Protein AF-A0A1F3Y5C5-F1 (afdb_monomer_lite)

Sequence (239 aa):
MLKALRSSISPLRNFDCRVVRRIVFTLPVMEIYMKIVALISGVFVISLSAFASVVNARNLTELKKCYYDLPGDGTACAGVKSAADIAAVKKCYYDLPGNGAACAGVKSAADIAAVKKCYYDLPGNGAACAGVKSDADIAAVKECYYDLPGNGAACAGVKSNADIAAVKKCYYDLPGDGAACAGVKSDADIAAVKKCYYDLPGNGAACAGVKSDADIAAAKECYYEFPGNTAACAGVNSD

Foldseek 3Di:
DDDDDPPDDDDDPDPPDDDDDDDDDDDPVVVVVVVVVCVVVVVVVPDPPPVVVVCPDWFEDEDQEEEEAAEEEEEEEDEDEDATQYGEYAYYEYAYEYEYEYEYEYEYAHLYGEYAEYEYHYEYAYEYEYEYEYQHLYGEYAEYEEAYAYEYEYEYEYEYQHLEGEYHEYEEHYAEEYEYEYEYEYQHLEGEYHAYEYAYQYEYEYEYEYEYLHVYTDYYHYHYHYVYNYYYYYYYHHD

Radius of gyration: 18.79 Å; chains: 1; bounding box: 49×65×40 Å

pLDDT: mean 70.53, std 21.39, range [26.39, 96.38]

Structure (mmCIF, N/CA/C/O backbone):
data_AF-A0A1F3Y5C5-F1
#
_entry.id   AF-A0A1F3Y5C5-F1
#
loop_
_atom_site.group_PDB
_atom_site.id
_atom_site.type_symbol
_atom_site.label_atom_id
_atom_site.label_alt_id
_atom_site.label_comp_id
_atom_site.label_asym_id
_atom_site.label_entity_id
_atom_site.label_seq_id
_atom_site.pdbx_PDB_ins_code
_atom_site.Cartn_x
_atom_site.Cartn_y
_atom_site.Cartn_z
_atom_site.occupancy
_atom_site.B_iso_or_equiv
_atom_site.auth_seq_id
_atom_site.auth_comp_id
_atom_site.auth_asym_id
_atom_site.auth_atom_id
_atom_site.pdbx_PDB_model_num
ATOM 1 N N . MET A 1 1 ? 15.560 40.576 -1.292 1.00 32.81 1 MET A N 1
ATOM 2 C CA . MET A 1 1 ? 15.195 39.970 -2.594 1.00 32.81 1 MET A CA 1
ATOM 3 C C . MET A 1 1 ? 16.275 38.935 -2.891 1.00 32.81 1 MET A C 1
ATOM 5 O O . MET A 1 1 ? 17.412 39.351 -2.963 1.00 32.81 1 MET A O 1
ATOM 9 N N . LEU A 1 2 ? 16.109 37.613 -2.922 1.00 33.22 2 LEU A N 1
ATOM 10 C CA . LEU A 1 2 ? 14.971 36.713 -3.097 1.00 33.22 2 LEU A CA 1
ATOM 11 C C . LEU A 1 2 ? 14.864 35.705 -1.936 1.00 33.22 2 LEU A C 1
ATOM 13 O O . LEU A 1 2 ? 15.829 35.399 -1.244 1.00 33.22 2 LEU A O 1
ATOM 17 N N . LYS A 1 3 ? 13.646 35.197 -1.771 1.00 27.33 3 LYS A N 1
ATOM 18 C CA . LYS A 1 3 ? 13.134 34.315 -0.725 1.00 27.33 3 LYS A CA 1
ATOM 19 C C . LYS A 1 3 ? 12.725 32.993 -1.393 1.00 27.33 3 LYS A C 1
ATOM 21 O O . LYS A 1 3 ? 12.178 33.040 -2.486 1.00 27.33 3 LYS A O 1
ATOM 26 N N . ALA A 1 4 ? 12.910 31.888 -0.669 1.00 30.95 4 ALA A N 1
ATOM 27 C CA . ALA A 1 4 ? 12.216 30.600 -0.798 1.00 30.95 4 ALA A CA 1
ATOM 28 C C . ALA A 1 4 ? 12.442 29.748 -2.067 1.00 30.95 4 ALA A C 1
ATOM 30 O O . ALA A 1 4 ? 11.986 30.094 -3.145 1.00 30.95 4 ALA A O 1
ATOM 31 N N . LEU A 1 5 ? 13.062 28.572 -1.874 1.00 30.31 5 LEU A N 1
ATOM 32 C CA . LEU A 1 5 ? 12.561 27.237 -2.269 1.00 30.31 5 LEU A CA 1
ATOM 33 C C . LEU A 1 5 ? 13.663 26.181 -2.035 1.00 30.31 5 LEU A C 1
ATOM 35 O O . LEU A 1 5 ? 14.345 25.728 -2.945 1.00 30.31 5 LEU A O 1
ATOM 39 N N . ARG A 1 6 ? 13.838 25.763 -0.778 1.00 27.17 6 ARG A N 1
ATOM 40 C CA . ARG A 1 6 ? 14.357 24.424 -0.447 1.00 27.17 6 ARG A CA 1
ATOM 41 C C . ARG A 1 6 ? 13.425 23.829 0.599 1.00 27.17 6 ARG A C 1
ATOM 43 O O . ARG A 1 6 ? 13.704 23.827 1.792 1.00 27.17 6 ARG A O 1
ATOM 50 N N . SER A 1 7 ? 12.246 23.435 0.124 1.00 28.45 7 SER A N 1
ATOM 51 C CA . SER A 1 7 ? 11.259 22.704 0.910 1.00 28.45 7 SER A CA 1
ATOM 52 C C . SER A 1 7 ? 11.758 21.276 1.099 1.00 28.45 7 SER A C 1
ATOM 54 O O . SER A 1 7 ? 11.756 20.479 0.169 1.00 28.45 7 SER A O 1
ATOM 56 N N . SER A 1 8 ? 12.270 21.019 2.301 1.00 30.81 8 SER A N 1
ATOM 57 C CA . SER A 1 8 ? 12.093 19.797 3.087 1.00 30.81 8 SER A CA 1
ATOM 58 C C . SER A 1 8 ? 11.647 18.540 2.316 1.00 30.81 8 SER A C 1
ATOM 60 O O . SER A 1 8 ? 10.477 18.168 2.326 1.00 30.81 8 SER A O 1
ATO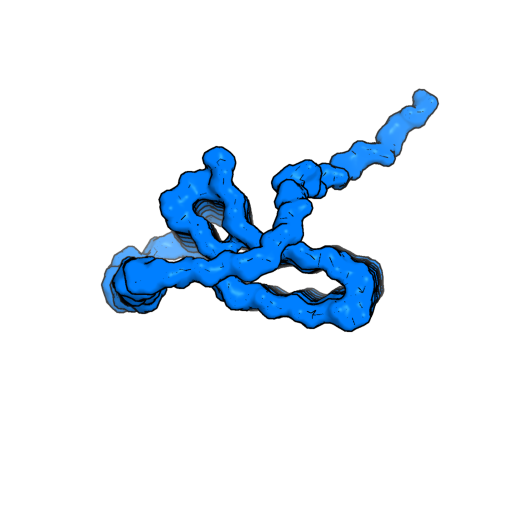M 62 N N . ILE A 1 9 ? 12.606 17.841 1.710 1.00 30.05 9 ILE A N 1
ATOM 63 C CA . ILE A 1 9 ? 12.496 16.409 1.414 1.00 30.05 9 ILE A CA 1
ATOM 64 C C . ILE A 1 9 ? 13.635 15.749 2.182 1.00 30.05 9 ILE A C 1
ATOM 66 O O . ILE A 1 9 ? 14.747 15.589 1.692 1.00 30.05 9 ILE A O 1
ATOM 70 N N . SER A 1 10 ? 13.357 15.437 3.444 1.00 30.09 10 SER A N 1
ATOM 71 C CA . SER A 1 10 ? 14.178 14.526 4.233 1.00 30.09 10 SER A CA 1
ATOM 72 C C . SER A 1 10 ? 13.343 13.290 4.535 1.00 30.09 10 SER A C 1
ATOM 74 O O . SER A 1 10 ? 12.533 13.324 5.463 1.00 30.09 10 SER A O 1
ATOM 76 N N . PRO A 1 11 ? 13.547 12.184 3.811 1.00 34.31 11 PRO A N 1
ATOM 77 C CA . PRO A 1 11 ? 13.264 10.879 4.363 1.00 34.31 11 PRO A CA 1
ATOM 78 C C . PRO A 1 11 ? 14.555 10.051 4.424 1.00 34.31 11 PRO A C 1
ATOM 80 O O . PRO A 1 11 ? 15.318 9.977 3.470 1.00 34.31 11 PRO A O 1
ATOM 83 N N . LEU A 1 12 ? 14.766 9.401 5.571 1.00 34.75 12 LEU A N 1
ATOM 84 C CA . LEU A 1 12 ? 15.540 8.157 5.687 1.00 34.75 12 LEU A CA 1
ATOM 85 C C . LEU A 1 12 ? 17.066 8.244 5.509 1.00 34.75 12 LEU A C 1
ATOM 87 O O . LEU A 1 12 ? 17.658 7.477 4.760 1.00 34.75 12 LEU A O 1
ATOM 91 N N . ARG A 1 13 ? 17.738 9.088 6.301 1.00 28.00 13 ARG A N 1
ATOM 92 C CA . ARG A 1 13 ? 19.209 9.048 6.424 1.00 28.00 13 ARG A CA 1
ATOM 93 C C . ARG A 1 13 ? 19.761 7.933 7.342 1.00 28.00 13 ARG A C 1
ATOM 95 O O . ARG A 1 13 ? 20.968 7.865 7.497 1.00 28.00 13 ARG A O 1
ATOM 102 N N . ASN A 1 14 ? 18.915 7.064 7.912 1.00 30.09 14 ASN A N 1
ATOM 103 C CA . ASN A 1 14 ? 19.304 6.039 8.902 1.00 30.09 14 ASN A CA 1
ATOM 104 C C . ASN A 1 14 ? 18.736 4.635 8.586 1.00 30.09 14 ASN A C 1
ATOM 106 O O . ASN A 1 14 ? 18.159 3.991 9.459 1.00 30.09 14 ASN A O 1
ATOM 110 N N . PHE A 1 15 ? 18.850 4.158 7.346 1.00 32.19 15 PHE A N 1
ATOM 111 C CA . PHE A 1 15 ? 18.865 2.710 7.101 1.00 32.19 15 PHE A CA 1
ATOM 112 C C . PHE A 1 15 ? 20.333 2.314 6.955 1.00 32.19 15 PHE A C 1
ATOM 114 O O . PHE A 1 15 ? 20.957 2.626 5.944 1.00 32.19 15 PHE A O 1
ATOM 121 N N . ASP A 1 16 ? 20.906 1.713 7.999 1.00 28.06 16 ASP A N 1
ATOM 122 C CA . ASP A 1 16 ? 22.274 1.199 7.953 1.00 28.06 16 ASP A CA 1
ATOM 123 C C . ASP A 1 16 ? 22.291 -0.014 7.005 1.00 28.06 16 ASP A C 1
ATOM 125 O O . ASP A 1 16 ? 21.779 -1.094 7.311 1.00 28.06 16 ASP A O 1
ATOM 129 N N . CYS A 1 17 ? 22.777 0.213 5.785 1.00 26.39 17 CYS A N 1
ATOM 130 C CA . CYS A 1 17 ? 22.822 -0.764 4.705 1.00 26.39 17 CYS A CA 1
ATOM 131 C C . CYS A 1 17 ? 23.935 -1.782 4.991 1.00 26.39 17 CYS A C 1
ATOM 133 O O . CYS A 1 17 ? 25.059 -1.650 4.505 1.00 26.39 17 CYS A O 1
ATOM 135 N N . ARG A 1 18 ? 23.643 -2.821 5.781 1.00 28.59 18 ARG A N 1
ATOM 136 C CA . ARG A 1 18 ? 24.531 -3.985 5.901 1.00 28.59 18 ARG A CA 1
ATOM 137 C C . ARG A 1 18 ? 24.047 -5.120 5.007 1.00 28.59 18 ARG A C 1
ATOM 139 O O . ARG A 1 18 ? 22.951 -5.645 5.169 1.00 28.59 18 ARG A O 1
ATOM 146 N N . VAL A 1 19 ? 24.910 -5.519 4.074 1.00 29.16 19 VAL A N 1
ATOM 147 C CA . VAL A 1 19 ? 24.756 -6.712 3.233 1.00 29.16 19 VAL A CA 1
ATOM 148 C C . VAL A 1 19 ? 24.812 -7.947 4.134 1.00 29.16 19 VAL A C 1
ATOM 150 O O . VAL A 1 19 ? 25.892 -8.367 4.543 1.00 29.16 19 VAL A O 1
ATOM 153 N N . VAL A 1 20 ? 23.666 -8.544 4.463 1.00 31.89 20 VAL A N 1
ATOM 154 C CA . VAL A 1 20 ? 23.627 -9.774 5.266 1.00 31.89 20 VAL A CA 1
ATOM 155 C C . VAL A 1 20 ? 23.352 -10.973 4.361 1.00 31.89 20 VAL A C 1
ATOM 157 O O . VAL A 1 20 ? 22.227 -11.225 3.932 1.00 31.89 20 VAL A O 1
ATOM 160 N N . ARG A 1 21 ? 24.409 -11.745 4.078 1.00 30.39 21 ARG A N 1
ATOM 161 C CA . ARG A 1 21 ? 24.303 -13.093 3.507 1.00 30.39 21 ARG A CA 1
ATOM 162 C C . ARG A 1 21 ? 23.844 -14.060 4.600 1.00 30.39 21 ARG A C 1
ATOM 164 O O . ARG A 1 21 ? 24.566 -14.261 5.564 1.00 30.39 21 ARG A O 1
ATOM 171 N N . ARG A 1 22 ? 22.679 -14.679 4.373 1.00 29.30 22 ARG A N 1
ATOM 172 C CA . ARG A 1 22 ? 22.146 -15.896 5.020 1.00 29.30 22 ARG A CA 1
ATOM 173 C C . ARG A 1 22 ? 22.264 -15.939 6.550 1.00 29.30 22 ARG A C 1
ATOM 175 O O . ARG A 1 22 ? 23.280 -16.353 7.096 1.00 29.30 22 ARG A O 1
ATOM 182 N N . ILE A 1 23 ? 21.150 -15.676 7.227 1.00 31.95 23 ILE A N 1
ATOM 183 C CA . ILE A 1 23 ? 20.967 -16.093 8.618 1.00 31.95 23 ILE A CA 1
ATOM 184 C C . ILE A 1 23 ? 19.887 -17.174 8.646 1.00 31.95 23 ILE A C 1
ATOM 186 O O . ILE A 1 23 ? 18.720 -16.922 8.354 1.00 31.95 23 ILE A O 1
ATOM 190 N N . VAL A 1 24 ? 20.311 -18.402 8.943 1.00 34.19 24 VAL A N 1
ATOM 191 C CA . VAL A 1 24 ? 19.439 -19.545 9.232 1.00 34.19 24 VAL A CA 1
ATOM 192 C C . VAL A 1 24 ? 19.279 -19.593 10.747 1.00 34.19 24 VAL A C 1
ATOM 194 O O . VAL A 1 24 ? 20.266 -19.816 11.443 1.00 34.19 24 VAL A O 1
ATOM 197 N N . PHE A 1 25 ? 18.065 -19.389 11.262 1.00 31.86 25 PHE A N 1
ATOM 198 C CA . PHE A 1 25 ? 17.772 -19.616 12.680 1.00 31.86 25 PHE A CA 1
ATOM 199 C C . PHE A 1 25 ? 17.103 -20.979 12.887 1.00 31.86 25 PHE A C 1
ATOM 201 O O . PHE A 1 25 ? 16.046 -21.283 12.333 1.00 31.86 25 PHE A O 1
ATOM 208 N N . THR A 1 26 ? 17.773 -21.800 13.691 1.00 34.19 26 THR A N 1
ATOM 209 C CA . THR A 1 26 ? 17.417 -23.141 14.154 1.00 34.19 26 THR A CA 1
ATOM 210 C C . THR A 1 26 ? 16.342 -23.093 15.244 1.00 34.19 26 THR A C 1
ATOM 212 O O . THR A 1 26 ? 16.572 -22.508 16.285 1.00 34.19 26 THR A O 1
ATOM 215 N N . LEU A 1 27 ? 15.179 -23.698 14.965 1.00 37.09 27 LEU A N 1
ATOM 216 C CA . LEU A 1 27 ? 14.460 -24.797 15.655 1.00 37.09 27 LEU A CA 1
ATOM 217 C C . LEU A 1 27 ? 13.782 -24.770 17.065 1.00 37.09 27 LEU A C 1
ATOM 219 O O . LEU A 1 27 ? 13.013 -25.707 17.257 1.00 37.09 27 LEU A O 1
ATOM 223 N N . PRO A 1 28 ? 13.808 -23.766 17.977 1.00 34.91 28 PRO A N 1
ATOM 224 C CA . PRO A 1 28 ? 12.758 -23.661 19.011 1.00 34.91 28 PRO A CA 1
ATOM 225 C C . PRO A 1 28 ? 11.786 -22.492 18.765 1.00 34.91 28 PRO A C 1
ATOM 227 O O . PRO A 1 28 ? 10.722 -22.417 19.373 1.00 34.91 28 PRO A O 1
ATOM 230 N N . VAL A 1 29 ? 12.086 -21.611 17.801 1.00 41.84 29 VAL A N 1
ATOM 231 C CA . VAL A 1 29 ? 11.238 -20.461 17.428 1.00 41.84 29 VAL A CA 1
ATOM 232 C C . VAL A 1 29 ? 9.926 -20.905 16.768 1.00 41.84 29 VAL A C 1
ATOM 234 O O . VAL A 1 29 ? 8.922 -20.211 16.876 1.00 41.84 29 VAL A O 1
ATOM 237 N N . MET A 1 30 ? 9.890 -22.083 16.134 1.00 36.38 30 MET A N 1
ATOM 238 C CA . MET A 1 30 ? 8.710 -22.591 15.418 1.00 36.38 30 MET A CA 1
ATOM 239 C C . MET A 1 30 ? 7.529 -22.927 16.342 1.00 36.38 30 MET A C 1
ATOM 241 O O . MET A 1 30 ? 6.379 -22.782 15.937 1.00 36.38 30 MET A O 1
ATOM 245 N N . GLU A 1 31 ? 7.779 -23.330 17.589 1.00 34.19 31 GLU A N 1
ATOM 246 C CA . GLU A 1 31 ? 6.715 -23.709 18.530 1.00 34.19 31 GLU A CA 1
ATOM 247 C C . GLU A 1 31 ? 6.024 -22.475 19.139 1.00 34.19 31 GLU A C 1
ATOM 249 O O . GLU A 1 31 ? 4.799 -22.429 19.274 1.00 34.19 31 GLU A O 1
ATOM 254 N N . ILE A 1 32 ? 6.804 -21.418 19.392 1.00 46.41 32 ILE A N 1
ATOM 255 C CA . ILE A 1 32 ? 6.304 -20.080 19.739 1.00 46.41 32 ILE A CA 1
ATOM 256 C C . ILE A 1 32 ? 5.597 -19.460 18.523 1.00 46.41 32 ILE A C 1
ATOM 258 O O . ILE A 1 32 ? 4.505 -18.909 18.648 1.00 46.41 32 ILE A O 1
ATOM 262 N N . TYR A 1 33 ? 6.154 -19.630 17.321 1.00 40.53 33 TYR A N 1
ATOM 263 C CA . TYR A 1 33 ? 5.572 -19.164 16.062 1.00 40.53 33 TYR A CA 1
ATOM 264 C C . TYR A 1 33 ? 4.205 -19.789 15.778 1.00 40.53 33 TYR A C 1
ATOM 266 O O . TYR A 1 33 ? 3.299 -19.082 15.357 1.00 40.53 33 TYR A O 1
ATOM 274 N N . MET A 1 34 ? 4.016 -21.086 16.035 1.00 37.31 34 MET A N 1
ATOM 275 C CA . MET A 1 34 ? 2.723 -21.748 15.839 1.00 37.31 34 MET A CA 1
ATOM 276 C C . MET A 1 34 ? 1.687 -21.302 16.877 1.00 37.31 34 MET A C 1
ATOM 278 O O . MET A 1 34 ? 0.533 -21.099 16.512 1.00 37.31 34 MET A O 1
ATOM 282 N N . LYS A 1 35 ? 2.084 -21.054 18.134 1.00 35.31 35 LYS A N 1
ATOM 283 C CA . LYS A 1 35 ? 1.188 -20.502 19.169 1.00 35.31 35 LYS A CA 1
ATOM 284 C C . LYS A 1 35 ? 0.803 -19.044 18.894 1.00 35.31 35 LYS A C 1
ATOM 286 O O . LYS A 1 35 ? -0.357 -18.683 19.064 1.00 35.31 35 LYS A O 1
ATOM 291 N N . ILE A 1 36 ? 1.731 -18.229 18.391 1.00 43.53 36 ILE A N 1
ATOM 292 C CA . ILE A 1 36 ? 1.478 -16.826 18.033 1.00 43.53 36 ILE A CA 1
ATOM 293 C C . ILE A 1 36 ? 0.739 -16.715 16.695 1.00 43.53 36 ILE A C 1
ATOM 295 O O . ILE A 1 36 ? -0.145 -15.882 16.567 1.00 43.53 36 ILE A O 1
ATOM 299 N N . VAL A 1 37 ? 0.999 -17.577 15.707 1.00 43.78 37 VAL A N 1
ATOM 300 C CA . VAL A 1 37 ? 0.176 -17.665 14.487 1.00 43.78 37 VAL A CA 1
ATOM 301 C C . VAL A 1 37 ? -1.218 -18.181 14.818 1.00 43.78 37 VAL A C 1
ATOM 303 O O . VAL A 1 37 ? -2.160 -17.647 14.252 1.00 43.78 37 VAL A O 1
ATOM 306 N N . ALA A 1 38 ? -1.375 -19.112 15.765 1.00 37.72 38 ALA A N 1
ATOM 307 C CA . ALA A 1 38 ? -2.677 -19.521 16.291 1.00 37.72 38 ALA A CA 1
ATOM 308 C C . ALA A 1 38 ? -3.374 -18.401 17.080 1.00 37.72 38 ALA A C 1
ATOM 310 O O . ALA A 1 38 ? -4.593 -18.327 17.034 1.00 37.72 38 ALA A O 1
ATOM 311 N N . LEU A 1 39 ? -2.640 -17.485 17.721 1.00 38.56 39 LEU A N 1
ATOM 312 C CA . LEU A 1 39 ? -3.171 -16.224 18.256 1.00 38.56 39 LEU A CA 1
ATOM 313 C C . LEU A 1 39 ? -3.458 -15.204 17.143 1.00 38.56 39 LEU A C 1
ATOM 315 O O . LEU A 1 39 ? -4.455 -14.524 17.212 1.00 38.56 39 LEU A O 1
ATOM 319 N N . ILE A 1 40 ? -2.702 -15.111 16.053 1.00 44.06 40 ILE A N 1
ATOM 320 C CA . ILE A 1 40 ? -2.973 -14.152 14.961 1.00 44.06 40 ILE A CA 1
ATOM 321 C C . ILE A 1 40 ? -4.096 -14.655 14.035 1.00 44.06 40 ILE A C 1
ATOM 323 O O . ILE A 1 40 ? -4.837 -13.856 13.465 1.00 44.06 40 ILE A O 1
ATOM 327 N N . SER A 1 41 ? -4.265 -15.972 13.888 1.00 44.44 41 SER A N 1
ATOM 328 C CA . SER A 1 41 ? -5.413 -16.599 13.225 1.00 44.44 41 SER A CA 1
ATOM 329 C C . SER A 1 41 ? -6.596 -16.768 14.175 1.00 44.44 41 SER A C 1
ATOM 331 O O . SER A 1 41 ? -7.732 -16.695 13.727 1.00 44.44 41 SER A O 1
ATOM 333 N N . GLY A 1 42 ? -6.342 -16.967 15.470 1.00 35.09 42 GLY A N 1
ATOM 334 C CA . GLY A 1 42 ? -7.341 -17.194 16.514 1.00 35.09 42 GLY A CA 1
ATOM 335 C C . GLY A 1 42 ? -7.875 -15.918 17.150 1.00 35.09 42 GLY A C 1
ATOM 336 O O . GLY A 1 42 ? -9.054 -15.879 17.426 1.00 35.09 42 GLY A O 1
ATOM 337 N N . VAL A 1 43 ? -7.111 -14.831 17.269 1.00 41.31 43 VAL A N 1
ATOM 338 C CA . VAL A 1 43 ? -7.597 -13.475 17.628 1.00 41.31 43 VAL A CA 1
ATOM 339 C C . VAL A 1 43 ? -8.337 -12.842 16.449 1.00 41.31 43 VAL A C 1
ATOM 341 O O . VAL A 1 43 ? -9.217 -12.016 16.642 1.00 41.31 43 VAL A O 1
ATOM 344 N N . PHE A 1 44 ? -8.100 -13.312 15.218 1.00 37.28 44 PHE A N 1
ATOM 345 C CA . PHE A 1 44 ? -8.997 -13.016 14.095 1.00 37.28 44 PHE A CA 1
ATOM 346 C C . PHE A 1 44 ? -10.343 -13.768 14.178 1.00 37.28 44 PHE A C 1
ATOM 348 O O . PHE A 1 44 ? -11.268 -13.431 13.439 1.00 37.28 44 PHE A O 1
ATOM 355 N N . VAL A 1 45 ? -10.453 -14.777 15.056 1.00 36.97 45 VAL A N 1
ATOM 356 C CA . VAL A 1 45 ? -11.651 -15.615 15.270 1.00 36.97 45 VAL A CA 1
ATOM 357 C C . VAL A 1 45 ? -12.246 -15.441 16.676 1.00 36.97 45 VAL A C 1
ATOM 359 O O . VAL A 1 45 ? -13.430 -15.713 16.869 1.00 36.97 45 VAL A O 1
ATOM 362 N N . ILE A 1 46 ? -11.508 -14.887 17.642 1.00 36.75 46 ILE A N 1
ATOM 363 C CA . ILE A 1 46 ? -12.065 -14.382 18.891 1.00 36.75 46 ILE A CA 1
ATOM 364 C C . ILE A 1 46 ? -12.811 -13.107 18.514 1.00 36.75 46 ILE A C 1
ATOM 366 O O . ILE A 1 46 ? -12.281 -12.003 18.482 1.00 36.75 46 ILE A O 1
ATOM 370 N N . SER A 1 47 ? -14.096 -13.330 18.237 1.00 37.12 47 SER A N 1
ATOM 371 C CA . SER A 1 47 ? -15.169 -12.367 18.405 1.00 37.12 47 SER A CA 1
ATOM 372 C C . SER A 1 47 ? -15.540 -11.495 17.194 1.00 37.12 47 SER A C 1
ATOM 374 O O . SER A 1 47 ? -16.043 -10.396 17.376 1.00 37.12 47 SER A O 1
ATOM 376 N N . LEU A 1 48 ? -15.490 -11.995 15.948 1.00 39.47 48 LEU A N 1
ATOM 377 C CA . LEU A 1 48 ? -16.403 -11.414 14.937 1.00 39.47 48 LEU A CA 1
ATOM 378 C C . LEU A 1 48 ? -17.878 -11.724 15.283 1.00 39.47 48 LEU A C 1
ATOM 380 O O . LEU A 1 48 ? -18.766 -10.975 14.894 1.00 39.47 48 LEU A O 1
ATOM 384 N N . SER A 1 49 ? -18.143 -12.786 16.055 1.00 32.75 49 SER A N 1
ATOM 385 C CA . SER A 1 49 ? -19.479 -13.156 16.546 1.00 32.75 49 SER A CA 1
ATOM 386 C C . SER A 1 49 ? -19.835 -12.575 17.921 1.00 32.75 49 SER A C 1
ATOM 388 O O . SER A 1 49 ? -21.015 -12.354 18.168 1.00 32.75 49 SER A O 1
ATOM 390 N N . ALA A 1 50 ? -18.865 -12.273 18.794 1.00 30.12 50 ALA A N 1
ATOM 391 C CA . ALA A 1 50 ? -19.133 -11.692 20.118 1.00 30.12 50 ALA A CA 1
ATOM 392 C C . ALA A 1 50 ? -18.917 -10.156 20.194 1.00 30.12 50 ALA A C 1
ATOM 394 O O . ALA A 1 50 ? -19.508 -9.521 21.063 1.00 30.12 50 ALA A O 1
ATOM 395 N N . PHE A 1 51 ? -18.221 -9.513 19.238 1.00 35.97 51 PHE A N 1
ATOM 396 C CA . PHE A 1 51 ? -18.266 -8.051 19.057 1.00 35.97 51 PHE A CA 1
ATOM 397 C C . PHE A 1 51 ? -19.457 -7.625 18.200 1.00 35.97 51 PHE A C 1
ATOM 399 O O . PHE A 1 51 ? -19.938 -6.506 18.357 1.00 35.97 51 PHE A O 1
ATOM 406 N N . ALA A 1 52 ? -19.999 -8.503 17.350 1.00 32.12 52 ALA A N 1
ATOM 407 C CA . ALA A 1 52 ? -21.210 -8.192 16.588 1.00 32.12 52 ALA A CA 1
ATOM 408 C C . ALA A 1 52 ? -22.411 -7.842 17.491 1.00 32.12 52 ALA A C 1
ATOM 410 O O . ALA A 1 52 ? -23.250 -7.042 17.087 1.00 32.12 52 ALA A O 1
ATOM 411 N N . SER A 1 53 ? -22.466 -8.362 18.727 1.00 28.34 53 SER A N 1
ATOM 412 C CA . SER A 1 53 ? -23.535 -8.046 19.688 1.00 28.34 53 SER A CA 1
ATOM 413 C C . SER A 1 53 ? -23.290 -6.798 20.554 1.00 28.34 53 SER A C 1
ATOM 415 O O . SER A 1 53 ? -24.255 -6.272 21.097 1.00 28.34 53 SER A O 1
ATOM 417 N N . VAL A 1 54 ? -22.057 -6.276 20.662 1.00 32.78 54 VAL A N 1
ATOM 418 C CA . VAL A 1 54 ? -21.739 -5.054 21.450 1.00 32.78 54 VAL A CA 1
ATOM 419 C C . VAL A 1 54 ? -21.485 -3.822 20.561 1.00 32.78 54 VAL A C 1
ATOM 421 O O . VAL A 1 54 ? -21.637 -2.687 21.004 1.00 32.78 54 VAL A O 1
ATOM 424 N N . VAL A 1 55 ? -21.171 -4.014 19.277 1.00 39.25 55 VAL A N 1
ATOM 425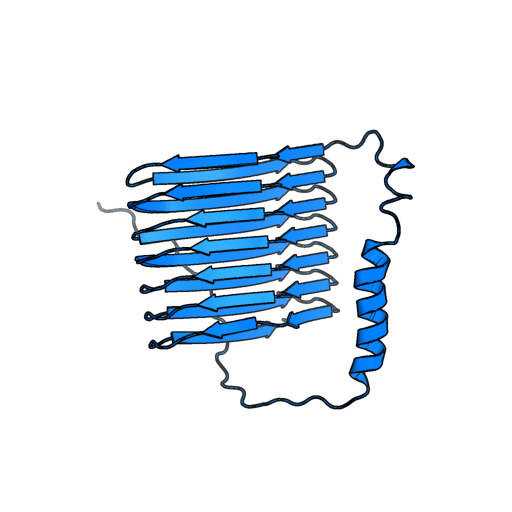 C CA . VAL A 1 55 ? -20.888 -2.940 18.298 1.00 39.25 55 VAL A CA 1
ATOM 426 C C . VAL A 1 55 ? -22.161 -2.499 17.549 1.00 39.25 55 VAL A C 1
ATOM 428 O O . VAL A 1 55 ? -22.097 -1.821 16.530 1.00 39.25 55 VAL A O 1
ATOM 431 N N . ASN A 1 56 ? -23.355 -2.826 18.056 1.00 39.38 56 ASN A N 1
ATOM 432 C CA . ASN A 1 56 ? -24.629 -2.498 17.400 1.00 39.38 56 ASN A CA 1
ATOM 433 C C . ASN A 1 56 ? -25.028 -0.998 17.460 1.00 39.38 56 ASN A C 1
ATOM 435 O O . ASN A 1 56 ? -26.172 -0.662 17.176 1.00 39.38 56 ASN A O 1
ATOM 439 N N . ALA A 1 57 ? -24.120 -0.079 17.817 1.00 37.81 57 ALA A N 1
ATOM 440 C CA . ALA A 1 57 ? -24.378 1.371 17.790 1.00 37.81 57 ALA A CA 1
ATOM 441 C C . ALA A 1 57 ? -23.108 2.255 17.830 1.00 37.81 57 ALA A C 1
ATOM 443 O O . ALA A 1 57 ? -23.166 3.376 18.329 1.00 37.81 57 ALA A O 1
ATOM 444 N N . ARG A 1 58 ? -21.941 1.779 17.375 1.00 47.53 58 ARG A N 1
ATOM 445 C CA . ARG A 1 58 ? -20.691 2.555 17.493 1.00 47.53 58 ARG A CA 1
ATOM 446 C C . ARG A 1 58 ? -20.426 3.422 16.267 1.00 47.53 58 ARG A C 1
ATOM 448 O O . ARG A 1 58 ? -20.637 3.002 15.130 1.00 47.53 58 ARG A O 1
ATOM 455 N N . ASN A 1 59 ? -20.013 4.655 16.531 1.00 60.94 59 ASN A N 1
ATOM 456 C CA . ASN A 1 59 ? -19.795 5.710 15.554 1.00 60.94 59 ASN A CA 1
ATOM 457 C C . ASN A 1 59 ? -18.797 5.211 14.494 1.00 60.94 59 ASN A C 1
ATOM 459 O O . ASN A 1 59 ? -17.660 4.869 14.812 1.00 60.94 59 ASN A O 1
ATOM 463 N N . LEU A 1 60 ? -19.234 5.106 13.236 1.00 69.81 60 LEU A N 1
ATOM 464 C CA . LEU A 1 60 ? -18.428 4.589 12.131 1.00 69.81 60 LEU A CA 1
ATOM 465 C C . LEU A 1 60 ? -18.262 5.681 11.084 1.00 69.81 60 LEU A C 1
ATOM 467 O O . LEU A 1 60 ? -19.240 6.160 10.512 1.00 69.81 60 LEU A O 1
ATOM 471 N N . THR A 1 61 ? -17.016 6.008 10.757 1.00 74.62 61 THR A N 1
ATOM 472 C CA . THR A 1 61 ? -16.705 6.822 9.582 1.00 74.62 61 THR A CA 1
ATOM 473 C C . THR A 1 61 ? -15.966 5.977 8.564 1.00 74.62 61 THR A C 1
ATOM 475 O O . THR A 1 61 ? -14.814 5.593 8.763 1.00 74.62 61 THR A O 1
ATOM 478 N N . GLU A 1 62 ? -16.609 5.688 7.437 1.00 79.44 62 GLU A N 1
ATOM 479 C CA . GLU A 1 62 ? -15.963 4.919 6.382 1.00 79.44 62 GLU A CA 1
ATOM 480 C C . GLU A 1 62 ? -16.123 5.520 4.993 1.00 79.44 62 GLU A C 1
ATOM 482 O O . GLU A 1 62 ? -17.190 5.988 4.601 1.00 79.44 62 GLU A O 1
ATOM 487 N N . LEU A 1 63 ? -15.055 5.396 4.211 1.00 74.69 63 LEU A N 1
ATOM 488 C CA . LEU A 1 63 ? -15.069 5.567 2.771 1.00 74.69 63 LEU A CA 1
ATOM 489 C C . LEU A 1 63 ? -15.219 4.188 2.125 1.00 74.69 63 LEU A C 1
ATOM 491 O O . LEU A 1 63 ? -14.290 3.376 2.112 1.00 74.69 63 LEU A O 1
ATOM 495 N N . LYS A 1 64 ? -16.415 3.896 1.609 1.00 74.44 64 LYS A N 1
ATOM 496 C CA . LYS A 1 64 ? -16.757 2.569 1.067 1.00 74.44 64 LYS A CA 1
ATOM 497 C C . LYS A 1 64 ? -16.030 2.249 -0.235 1.00 74.44 64 LYS A C 1
ATOM 499 O O . LYS A 1 64 ? -15.485 1.153 -0.381 1.00 74.44 64 LYS A O 1
ATOM 504 N N . LYS A 1 65 ? -16.095 3.173 -1.188 1.00 80.50 65 LYS A N 1
ATOM 505 C CA . LYS A 1 65 ? -15.524 3.053 -2.528 1.00 80.50 65 LYS A CA 1
ATOM 506 C C . LYS A 1 65 ? -15.108 4.441 -2.998 1.00 80.50 65 LYS A C 1
ATOM 508 O O . LYS A 1 65 ? -15.852 5.389 -2.767 1.00 80.50 65 LYS A O 1
ATOM 513 N N . CYS A 1 66 ? -13.969 4.537 -3.662 1.00 79.12 66 CYS A N 1
ATOM 514 C CA . CYS A 1 66 ? -13.580 5.712 -4.420 1.00 79.12 66 CYS A CA 1
ATOM 515 C C . CYS A 1 66 ? -12.963 5.278 -5.755 1.00 79.12 66 CYS A C 1
ATOM 517 O O . CYS A 1 66 ? -12.347 4.212 -5.827 1.00 79.12 66 CYS A O 1
ATOM 519 N N . TYR A 1 67 ? -13.200 6.062 -6.801 1.00 88.06 67 TYR A N 1
ATOM 520 C CA . TYR A 1 67 ? -12.678 5.842 -8.146 1.00 88.06 67 TYR A CA 1
ATOM 521 C C . TYR A 1 67 ? -12.304 7.208 -8.710 1.00 88.06 67 TYR A C 1
ATOM 523 O O . TYR A 1 67 ? -13.145 8.108 -8.718 1.00 88.06 67 TYR A O 1
ATOM 531 N N . TYR A 1 68 ? -11.053 7.355 -9.122 1.00 83.25 68 TYR A N 1
ATOM 532 C CA . TYR A 1 68 ? -10.523 8.561 -9.735 1.00 83.25 68 TYR A CA 1
ATOM 533 C C . TYR A 1 68 ? -9.896 8.182 -11.065 1.00 83.25 68 TYR A C 1
ATOM 535 O O . TYR A 1 68 ? -9.056 7.292 -11.095 1.00 83.25 68 TYR A O 1
ATOM 543 N N . ASP A 1 69 ? -10.326 8.868 -12.114 1.00 88.62 69 ASP A N 1
ATOM 544 C CA . ASP A 1 69 ? -9.799 8.780 -13.472 1.00 88.62 69 ASP A CA 1
ATOM 545 C C . ASP A 1 69 ? -9.545 10.224 -13.910 1.00 88.62 69 ASP A C 1
ATOM 547 O O . ASP A 1 69 ? -10.491 11.005 -14.074 1.00 88.62 69 ASP A O 1
ATOM 551 N N . LEU A 1 70 ? -8.273 10.627 -13.905 1.00 81.44 70 LEU A N 1
ATOM 552 C CA . LEU A 1 70 ? -7.865 11.979 -14.280 1.00 81.44 70 LEU A CA 1
ATOM 553 C C . LEU A 1 70 ? -6.935 11.896 -15.488 1.00 81.44 70 LEU A C 1
ATOM 555 O O . LEU A 1 70 ? -5.744 11.650 -15.305 1.00 81.44 70 LEU A O 1
ATOM 559 N N . PRO A 1 71 ? -7.437 12.155 -16.705 1.00 75.94 71 PRO A N 1
ATOM 560 C CA . PRO A 1 71 ? -6.578 12.226 -17.872 1.00 75.94 71 PRO A CA 1
ATOM 561 C C . PRO A 1 71 ? -5.651 13.446 -17.784 1.00 75.94 71 PRO A C 1
ATOM 563 O O . PRO A 1 71 ? -6.120 14.585 -17.702 1.00 75.94 71 PRO A O 1
ATOM 566 N N . GLY A 1 72 ? -4.338 13.213 -17.845 1.00 71.06 72 GLY A N 1
ATOM 567 C CA . GLY A 1 72 ? -3.304 14.246 -17.796 1.00 71.06 72 GLY A CA 1
ATOM 568 C C . GLY A 1 72 ? -2.720 14.473 -16.399 1.00 71.06 72 GLY A C 1
ATOM 569 O O . GLY A 1 72 ? -2.857 13.658 -15.490 1.00 71.06 72 GLY A O 1
ATOM 570 N N . ASP A 1 73 ? -2.037 15.606 -16.225 1.00 81.19 73 ASP A N 1
ATOM 571 C CA . ASP A 1 73 ? -1.357 15.906 -14.965 1.00 81.19 73 ASP A CA 1
ATOM 572 C C . ASP A 1 73 ? -2.368 16.192 -13.841 1.00 81.19 73 ASP A C 1
ATOM 574 O O . ASP A 1 73 ? -3.252 17.043 -13.978 1.00 81.19 73 ASP A O 1
ATOM 578 N N . GLY A 1 74 ? -2.239 15.508 -12.700 1.00 78.75 74 GLY A N 1
ATOM 579 C CA . GLY A 1 74 ? -3.286 15.549 -11.681 1.00 78.75 74 GLY A CA 1
ATOM 580 C C . GLY A 1 74 ? -2.895 15.039 -10.300 1.00 78.75 74 GLY A C 1
ATOM 581 O O . GLY A 1 74 ? -1.894 14.362 -10.090 1.00 78.75 74 GLY A O 1
ATOM 582 N N . THR A 1 75 ? -3.705 15.383 -9.301 1.00 84.88 75 THR A N 1
ATOM 583 C CA . THR A 1 75 ? -3.571 14.839 -7.945 1.00 84.88 75 THR A CA 1
ATOM 584 C C . THR A 1 75 ? -4.926 14.381 -7.437 1.00 84.88 75 THR A C 1
ATOM 586 O O . THR A 1 75 ? -5.887 15.148 -7.451 1.00 84.88 75 THR A O 1
ATOM 589 N N . ALA A 1 76 ? -4.993 13.145 -6.950 1.00 81.81 76 ALA A N 1
ATOM 590 C CA . ALA A 1 76 ? -6.211 12.546 -6.428 1.00 81.81 76 ALA A CA 1
ATOM 591 C C . ALA A 1 76 ? -5.966 11.959 -5.041 1.00 81.81 76 ALA A C 1
ATOM 593 O O . ALA A 1 76 ? -5.108 11.108 -4.840 1.00 81.81 76 ALA A O 1
ATOM 594 N N . CYS A 1 77 ? -6.748 12.398 -4.063 1.00 81.81 77 CYS A N 1
ATOM 595 C CA . CYS A 1 77 ? -6.604 11.931 -2.696 1.00 81.81 77 CYS A CA 1
ATOM 596 C C . CYS A 1 77 ? -7.962 11.613 -2.089 1.00 81.81 77 CYS A C 1
ATOM 598 O O . CYS A 1 77 ? -8.865 12.448 -2.098 1.00 81.81 77 CYS A O 1
ATOM 600 N N . ALA A 1 78 ? -8.078 10.426 -1.503 1.00 76.75 78 ALA A N 1
ATOM 601 C CA . ALA A 1 78 ? -9.258 10.005 -0.772 1.00 76.75 78 ALA A CA 1
ATOM 602 C C . ALA A 1 78 ? -8.878 9.514 0.614 1.00 76.75 78 ALA A C 1
ATOM 604 O O . ALA A 1 78 ? -7.952 8.730 0.809 1.00 76.75 78 ALA A O 1
ATOM 605 N N . GLY A 1 79 ? -9.625 9.936 1.618 1.00 81.00 79 GLY A N 1
ATOM 606 C CA . GLY A 1 79 ? -9.310 9.502 2.958 1.00 81.00 79 GLY A CA 1
ATOM 607 C C . GLY A 1 79 ? -10.396 9.788 3.953 1.00 81.00 79 GLY A C 1
ATOM 608 O O . GLY A 1 79 ? -11.325 10.552 3.704 1.00 81.00 79 GLY A O 1
ATOM 609 N N . VAL A 1 80 ? -10.251 9.147 5.102 1.00 72.12 80 VAL A N 1
ATOM 610 C CA . VAL A 1 80 ? -11.106 9.382 6.256 1.00 72.12 80 VAL A CA 1
ATOM 611 C C . VAL A 1 80 ? -10.309 10.154 7.289 1.00 72.12 80 VAL A C 1
ATOM 613 O O . VAL A 1 80 ? -9.239 9.715 7.715 1.00 72.12 80 VAL A O 1
ATOM 616 N N . LYS A 1 81 ? -10.865 11.285 7.722 1.00 83.25 81 LYS A N 1
ATOM 617 C CA . LYS A 1 81 ? -10.455 11.962 8.947 1.00 83.25 81 LYS A CA 1
ATOM 618 C C . LYS A 1 81 ? -11.591 11.846 9.949 1.00 83.25 81 LYS A C 1
ATOM 620 O O . LYS A 1 81 ? -12.667 12.375 9.692 1.00 83.25 81 LYS A O 1
ATOM 625 N N . SER A 1 82 ? -11.373 11.134 11.050 1.00 73.69 82 SER A N 1
ATOM 626 C CA . SER A 1 82 ? -12.442 10.877 12.017 1.00 73.69 82 SER A CA 1
ATOM 627 C C . SER A 1 82 ? -11.933 10.673 13.441 1.00 73.69 82 SER A C 1
ATOM 629 O O . SER A 1 82 ? -10.800 10.234 13.636 1.00 73.69 82 SER A O 1
ATOM 631 N N . ALA A 1 83 ? -12.794 10.987 14.406 1.00 73.94 83 ALA A N 1
ATOM 632 C CA . ALA A 1 83 ? -12.672 10.633 15.822 1.00 73.94 83 ALA A CA 1
ATOM 633 C C . ALA A 1 83 ? -13.748 9.611 16.250 1.00 73.94 83 ALA A C 1
ATOM 635 O O . ALA A 1 83 ? -14.003 9.432 17.431 1.00 73.94 83 ALA A O 1
ATOM 636 N N . ALA A 1 84 ? -14.432 9.008 15.280 1.00 72.31 84 ALA A N 1
ATOM 637 C CA . ALA A 1 84 ? -15.361 7.914 15.499 1.00 72.31 84 ALA A CA 1
ATOM 638 C C . ALA A 1 84 ? -14.604 6.655 15.936 1.00 72.31 84 ALA A C 1
ATOM 640 O O . ALA A 1 84 ? -13.463 6.492 15.527 1.00 72.31 84 ALA A O 1
ATOM 641 N N . ASP A 1 85 ? -15.249 5.743 16.660 1.00 70.81 85 ASP A N 1
ATOM 642 C CA . ASP A 1 85 ? -14.648 4.496 17.164 1.00 70.81 85 ASP A CA 1
ATOM 643 C C . ASP A 1 85 ? -13.997 3.654 16.052 1.00 70.81 85 ASP A C 1
ATOM 645 O O . ASP A 1 85 ? -13.048 2.904 16.276 1.00 70.81 85 ASP A O 1
ATOM 649 N N . ILE A 1 86 ? -14.499 3.777 14.817 1.00 70.00 86 ILE A N 1
ATOM 650 C CA . ILE A 1 86 ? -13.929 3.114 13.644 1.00 70.00 86 IL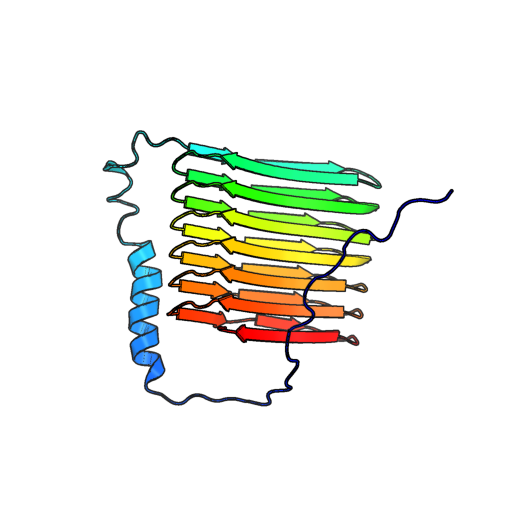E A CA 1
ATOM 651 C C . ILE A 1 86 ? -13.785 4.101 12.482 1.00 70.00 86 ILE A C 1
ATOM 653 O O . ILE A 1 86 ? -14.758 4.718 12.034 1.00 70.00 86 ILE A O 1
ATOM 657 N N . ALA A 1 87 ? -12.579 4.161 11.914 1.00 73.19 87 ALA A N 1
ATOM 658 C CA . ALA A 1 87 ? -12.250 4.926 10.719 1.00 73.19 87 ALA A CA 1
ATOM 659 C C . ALA A 1 87 ? -11.658 4.025 9.626 1.00 73.19 87 ALA A C 1
ATOM 661 O O . ALA A 1 87 ? -10.613 3.397 9.809 1.00 73.19 87 ALA A O 1
ATOM 662 N N . ALA A 1 88 ? -12.302 3.953 8.458 1.00 73.94 88 ALA A N 1
ATOM 663 C CA . ALA A 1 88 ? -11.855 3.021 7.423 1.00 73.94 88 ALA A CA 1
ATOM 664 C C . ALA A 1 88 ? -11.964 3.533 5.986 1.00 73.94 88 ALA A C 1
ATOM 666 O O . ALA A 1 88 ? -13.000 4.034 5.565 1.00 73.94 88 ALA A O 1
ATOM 667 N N . VAL A 1 89 ? -10.938 3.263 5.180 1.00 69.69 89 VAL A N 1
ATOM 668 C CA . VAL A 1 89 ? -11.023 3.282 3.713 1.00 69.69 89 VAL A CA 1
ATOM 669 C C . VAL A 1 89 ? -11.131 1.841 3.226 1.00 69.69 89 VAL A C 1
ATOM 671 O O . VAL A 1 89 ? -10.240 1.019 3.445 1.00 69.69 89 VAL A O 1
ATOM 674 N N . LYS A 1 90 ? -12.247 1.491 2.587 1.00 75.31 90 LYS A N 1
ATOM 675 C CA . LYS A 1 90 ? -12.526 0.114 2.157 1.00 75.31 90 LYS A CA 1
ATOM 676 C C . LYS A 1 90 ? -11.917 -0.208 0.796 1.00 75.31 90 LYS A C 1
ATOM 678 O O . LYS A 1 90 ? -11.226 -1.219 0.682 1.00 75.31 90 LYS A O 1
ATOM 683 N N . LYS A 1 91 ? -12.220 0.580 -0.233 1.00 80.69 91 LYS A N 1
ATOM 684 C CA . LYS A 1 91 ? -11.750 0.338 -1.602 1.00 80.69 91 LYS A CA 1
ATOM 685 C C . LYS A 1 91 ? -11.510 1.658 -2.309 1.00 80.69 91 LYS A C 1
ATOM 687 O O . LYS A 1 91 ? -12.415 2.483 -2.336 1.00 80.69 91 LYS A O 1
ATOM 692 N N . CYS A 1 92 ? -10.343 1.824 -2.900 1.00 79.62 92 CYS A N 1
ATOM 693 C CA . CYS A 1 92 ? -10.023 2.990 -3.703 1.00 79.62 92 CYS A CA 1
ATOM 694 C C . CYS A 1 92 ? -9.241 2.587 -4.947 1.00 79.62 92 CYS A C 1
ATOM 696 O O . CYS A 1 92 ? -8.382 1.710 -4.863 1.00 79.62 92 CYS A O 1
ATOM 698 N N . TYR A 1 93 ? -9.584 3.206 -6.069 1.00 88.06 93 TYR A N 1
ATOM 699 C CA . TYR A 1 93 ? -8.936 3.024 -7.358 1.00 88.06 93 TYR A CA 1
ATOM 700 C C . TYR A 1 93 ? -8.558 4.392 -7.919 1.00 88.06 93 TYR A C 1
ATOM 702 O O . TYR A 1 93 ? -9.367 5.323 -7.853 1.00 88.06 93 TYR A O 1
ATOM 710 N N . TYR A 1 94 ? -7.340 4.493 -8.428 1.00 88.75 94 TYR A N 1
ATOM 711 C CA . TYR A 1 94 ? -6.779 5.692 -9.025 1.00 88.75 94 TYR A CA 1
ATOM 712 C C . TYR A 1 94 ? -6.158 5.310 -10.359 1.00 88.75 94 TYR A C 1
ATOM 714 O O . TYR A 1 94 ? -5.303 4.432 -10.373 1.00 88.75 94 TYR A O 1
ATOM 722 N N . ASP A 1 95 ? -6.586 5.982 -11.416 1.00 89.81 95 ASP A N 1
ATOM 723 C CA . ASP A 1 95 ? -6.026 5.936 -12.762 1.00 89.81 95 ASP A CA 1
ATOM 724 C C . ASP A 1 95 ? -5.676 7.373 -13.161 1.00 89.81 95 ASP A C 1
ATOM 726 O O . ASP A 1 95 ? -6.547 8.243 -13.269 1.00 89.81 95 ASP A O 1
ATOM 730 N N . LEU A 1 96 ? -4.381 7.678 -13.177 1.00 84.75 96 LEU A N 1
ATOM 731 C CA . LEU A 1 96 ? -3.874 9.019 -13.466 1.00 84.75 96 LEU A CA 1
ATOM 732 C C . LEU A 1 96 ? -2.769 8.920 -14.523 1.00 84.75 96 LEU A C 1
ATOM 734 O O . LEU A 1 96 ? -1.587 8.888 -14.162 1.00 84.75 96 LEU A O 1
ATOM 738 N N . PRO A 1 97 ? -3.126 8.882 -15.817 1.00 79.81 97 PRO A N 1
ATOM 739 C CA . PRO A 1 97 ? -2.150 8.899 -16.893 1.00 79.81 97 PRO A CA 1
ATOM 740 C C . PRO A 1 97 ? -1.525 10.290 -17.040 1.00 79.81 97 PRO A C 1
ATOM 742 O O . PRO A 1 97 ? -2.211 11.254 -17.375 1.00 79.81 97 PRO A O 1
ATOM 745 N N . GLY A 1 98 ? -0.211 10.397 -16.831 1.00 77.44 98 GLY A N 1
ATOM 746 C CA . GLY A 1 98 ? 0.539 11.655 -16.882 1.00 77.44 98 GLY A CA 1
ATOM 747 C C . GLY A 1 98 ? 1.451 11.855 -15.672 1.00 77.44 98 GLY A C 1
ATOM 748 O O . GLY A 1 98 ? 1.884 10.896 -15.033 1.00 77.44 98 GLY A O 1
ATOM 749 N N . ASN A 1 99 ? 1.780 13.110 -15.353 1.00 84.19 99 ASN A N 1
ATOM 750 C CA . ASN A 1 99 ? 2.481 13.417 -14.111 1.00 84.19 99 ASN A CA 1
ATOM 751 C C . ASN A 1 99 ? 1.474 13.558 -12.968 1.00 84.19 99 ASN A C 1
ATOM 753 O O . ASN A 1 99 ? 0.654 14.479 -12.972 1.00 84.19 99 ASN A O 1
ATOM 757 N N . GLY A 1 100 ? 1.543 12.705 -11.947 1.00 82.06 100 GLY A N 1
ATOM 758 C CA . GLY A 1 100 ? 0.505 12.751 -10.923 1.00 82.06 100 GLY A CA 1
ATOM 759 C C . GLY A 1 100 ? 0.831 12.175 -9.562 1.00 82.06 100 GLY A C 1
ATOM 760 O O . GLY A 1 100 ? 1.817 11.478 -9.347 1.00 82.06 100 GLY A O 1
ATOM 761 N N . ALA A 1 101 ? -0.026 12.502 -8.599 1.00 87.62 101 ALA A N 1
ATOM 762 C CA . ALA A 1 101 ? 0.070 11.974 -7.249 1.00 87.62 101 ALA A CA 1
ATOM 763 C C . ALA A 1 101 ? -1.272 11.418 -6.779 1.00 87.62 101 ALA A C 1
ATOM 765 O O . ALA A 1 101 ? -2.303 12.084 -6.871 1.00 87.62 101 ALA A O 1
ATOM 766 N N . ALA A 1 102 ? -1.257 10.212 -6.227 1.00 86.38 102 ALA A N 1
ATOM 767 C CA . ALA A 1 102 ? -2.446 9.551 -5.724 1.00 86.38 102 ALA A CA 1
ATOM 768 C C . ALA A 1 102 ? -2.271 9.135 -4.263 1.00 86.38 102 ALA A C 1
ATOM 770 O O . ALA A 1 102 ? -1.242 8.574 -3.885 1.00 86.38 102 ALA A O 1
ATOM 771 N N . CYS A 1 103 ? -3.271 9.395 -3.420 1.00 86.19 103 CYS A N 1
ATOM 772 C CA . CYS A 1 103 ? -3.193 9.009 -2.017 1.00 86.19 103 CYS A CA 1
ATOM 773 C C . CYS A 1 103 ? -4.492 8.460 -1.436 1.00 86.19 103 CYS A C 1
ATOM 775 O O . CYS A 1 103 ? -5.541 9.087 -1.525 1.00 86.19 103 CYS A O 1
ATOM 777 N N . ALA A 1 104 ? -4.421 7.318 -0.753 1.00 79.69 104 ALA A N 1
ATOM 778 C CA . ALA A 1 104 ? -5.506 6.807 0.071 1.00 79.69 104 ALA A CA 1
ATOM 779 C C . ALA A 1 104 ? -5.077 6.686 1.525 1.00 79.69 104 ALA A C 1
ATOM 781 O O . ALA A 1 104 ? -4.092 6.017 1.836 1.00 79.69 104 ALA A O 1
ATOM 782 N N . GLY A 1 105 ? -5.840 7.254 2.453 1.00 83.50 105 GLY A N 1
ATOM 783 C CA . GLY A 1 105 ? -5.442 7.106 3.843 1.00 83.50 105 GLY A CA 1
ATOM 784 C C . GLY A 1 105 ? -6.491 7.356 4.898 1.00 83.50 105 GLY A C 1
ATOM 785 O O . GLY A 1 105 ? -7.546 7.940 4.667 1.00 83.50 105 GLY A O 1
ATOM 786 N N . VAL A 1 106 ? -6.168 6.894 6.098 1.00 72.69 106 VAL A N 1
ATOM 787 C CA . VAL A 1 106 ? -6.933 7.184 7.307 1.00 72.69 106 VAL A CA 1
ATOM 788 C C . VAL A 1 106 ? -6.063 8.017 8.231 1.00 72.69 106 VAL A C 1
ATOM 790 O O . VAL A 1 106 ? -4.937 7.632 8.541 1.00 72.69 106 VAL A O 1
ATOM 793 N N . LYS A 1 107 ? -6.600 9.151 8.684 1.00 87.44 107 LYS A N 1
ATOM 794 C CA . LYS A 1 107 ? -6.041 9.933 9.784 1.00 87.44 107 LYS A CA 1
ATOM 795 C C . LYS A 1 107 ? -7.049 9.970 10.921 1.00 87.44 107 LYS A C 1
ATOM 797 O O . LYS A 1 107 ? -8.075 10.634 10.796 1.00 87.44 107 LYS A O 1
ATOM 802 N N . SER A 1 108 ? -6.787 9.265 12.013 1.00 77.81 108 SER A N 1
ATOM 803 C CA . SER A 1 108 ? -7.820 9.062 13.029 1.00 77.81 108 SER A CA 1
ATOM 804 C C . SER A 1 108 ? -7.269 8.849 14.433 1.00 77.81 108 SER A C 1
ATOM 806 O O . SER A 1 108 ? -6.139 8.405 14.582 1.00 77.81 108 SER A O 1
ATOM 808 N N . ALA A 1 109 ? -8.093 9.167 15.430 1.00 79.88 109 ALA A N 1
ATOM 809 C CA . ALA A 1 109 ? -7.927 8.759 16.826 1.00 79.88 109 ALA A CA 1
ATOM 810 C C . ALA A 1 109 ? -9.011 7.735 17.239 1.00 79.88 109 ALA A C 1
ATOM 812 O O . ALA A 1 109 ? -9.382 7.661 18.400 1.00 79.88 109 ALA A O 1
ATOM 813 N N . ALA A 1 110 ? -9.585 7.032 16.257 1.00 72.06 110 ALA A N 1
ATOM 814 C CA . ALA A 1 110 ? -10.493 5.903 16.445 1.00 72.06 110 ALA A CA 1
ATOM 815 C C . ALA A 1 110 ? -9.805 4.762 17.189 1.00 72.06 110 ALA A C 1
ATOM 817 O O . ALA A 1 110 ? -8.614 4.597 16.985 1.00 72.06 110 ALA A O 1
ATOM 818 N N . ASP A 1 111 ? -10.547 3.883 17.858 1.00 73.81 111 ASP A N 1
ATOM 819 C CA . ASP A 1 111 ? -10.017 2.602 18.354 1.00 73.81 111 ASP A CA 1
ATOM 820 C C . ASP A 1 111 ? -9.457 1.750 17.193 1.00 73.81 111 ASP A C 1
ATOM 822 O O . ASP A 1 111 ? -8.488 1.004 17.330 1.00 73.81 111 ASP A O 1
ATOM 826 N N . ILE A 1 112 ? -10.062 1.866 16.000 1.00 73.44 112 ILE A N 1
ATOM 827 C CA . ILE A 1 112 ? -9.650 1.119 14.805 1.00 73.44 112 ILE A CA 1
ATOM 828 C C . ILE A 1 112 ? -9.504 2.040 13.593 1.00 73.44 112 ILE A C 1
ATOM 830 O O . ILE A 1 112 ? -10.478 2.615 13.099 1.00 73.44 112 ILE A O 1
ATOM 834 N N . ALA A 1 113 ? -8.303 2.066 13.012 1.00 76.69 113 ALA A N 1
ATOM 835 C CA . ALA A 1 113 ? -7.990 2.779 11.780 1.00 76.69 113 ALA A CA 1
ATOM 836 C C . ALA A 1 113 ? -7.476 1.822 10.692 1.00 76.69 113 ALA A C 1
ATOM 838 O O . ALA A 1 113 ? -6.468 1.133 10.860 1.00 76.69 113 ALA A O 1
ATOM 839 N N . ALA A 1 114 ? -8.153 1.767 9.539 1.00 80.06 114 ALA A N 1
ATOM 840 C CA . ALA A 1 114 ? -7.786 0.797 8.507 1.00 80.06 114 ALA A CA 1
ATOM 841 C C . ALA A 1 114 ? -7.927 1.278 7.061 1.00 80.06 114 ALA A C 1
ATOM 843 O O . ALA A 1 114 ? -8.965 1.788 6.645 1.00 80.06 114 ALA A O 1
ATOM 844 N N . VAL A 1 115 ? -6.930 0.950 6.241 1.00 75.19 115 VAL A N 1
ATOM 845 C CA . VAL A 1 115 ? -7.019 0.967 4.777 1.00 75.19 115 VAL A CA 1
ATOM 846 C C . VAL A 1 115 ? -7.073 -0.477 4.286 1.00 75.19 115 VAL A C 1
ATOM 848 O O . VAL A 1 115 ? -6.176 -1.276 4.551 1.00 75.19 115 VAL A O 1
ATOM 851 N N . LYS A 1 116 ? -8.153 -0.863 3.601 1.00 80.56 116 LYS A N 1
ATOM 852 C CA . LYS A 1 116 ? -8.356 -2.262 3.197 1.00 80.56 116 LYS A CA 1
ATOM 853 C C . LYS A 1 116 ? -7.810 -2.565 1.809 1.00 80.56 116 LYS A C 1
ATOM 855 O O . LYS A 1 116 ? -7.036 -3.507 1.695 1.00 80.56 116 LYS A O 1
ATOM 860 N N . LYS A 1 117 ? -8.250 -1.852 0.771 1.00 85.88 117 LYS A N 1
ATOM 861 C CA . LYS A 1 117 ? -7.819 -2.106 -0.609 1.00 85.88 117 LYS A CA 1
ATOM 862 C C . LYS A 1 117 ? -7.593 -0.809 -1.365 1.00 85.88 117 LYS A C 1
ATOM 864 O O . LYS A 1 117 ? -8.520 -0.006 -1.468 1.00 85.88 117 LYS A O 1
ATOM 869 N N . CYS A 1 118 ? -6.405 -0.657 -1.927 1.00 88.88 118 CYS A N 1
ATOM 870 C CA . CYS A 1 118 ? -6.062 0.460 -2.795 1.00 88.88 118 CYS A CA 1
ATOM 871 C C . CYS A 1 118 ? -5.372 -0.057 -4.051 1.00 88.88 118 CYS A C 1
ATOM 873 O O . CYS A 1 118 ? -4.541 -0.961 -3.963 1.00 88.88 118 CYS A O 1
ATOM 875 N N . TYR A 1 119 ? -5.741 0.524 -5.181 1.00 94.50 119 TYR A N 1
ATOM 876 C CA . TYR A 1 119 ? -5.187 0.244 -6.494 1.00 94.50 119 TYR A CA 1
ATOM 877 C C . TYR A 1 119 ? -4.788 1.576 -7.111 1.00 94.50 119 TYR A C 1
ATOM 879 O O . TYR A 1 119 ? -5.579 2.522 -7.073 1.00 94.50 119 TYR A O 1
ATOM 887 N N . TYR A 1 120 ? -3.567 1.637 -7.614 1.00 93.94 120 TYR A N 1
ATOM 888 C CA . TYR A 1 120 ? -2.981 2.814 -8.226 1.00 93.94 120 TYR A CA 1
ATOM 889 C C . TYR A 1 120 ? -2.398 2.399 -9.566 1.00 93.94 120 TYR A C 1
ATOM 891 O O . TYR A 1 120 ? -1.504 1.561 -9.575 1.00 93.94 120 TYR A O 1
ATOM 899 N N . ASP A 1 121 ? -2.917 2.981 -10.636 1.00 93.00 121 ASP A N 1
ATOM 900 C CA . ASP A 1 121 ? -2.400 2.904 -11.996 1.00 93.00 121 ASP A CA 1
ATOM 901 C C . ASP A 1 121 ? -1.984 4.323 -12.401 1.00 93.00 121 ASP A C 1
ATOM 903 O O . ASP A 1 121 ? -2.805 5.240 -12.502 1.00 93.00 121 ASP A O 1
ATOM 907 N N . LEU A 1 122 ? -0.678 4.561 -12.436 1.00 88.44 122 LEU A N 1
ATOM 908 C CA . LEU A 1 122 ? -0.092 5.882 -12.655 1.00 88.44 122 LEU A CA 1
ATOM 909 C C . LEU A 1 122 ? 0.963 5.781 -13.765 1.00 88.44 122 LEU A C 1
ATOM 911 O O . LEU A 1 122 ? 2.164 5.807 -13.473 1.00 88.44 122 LEU A O 1
ATOM 915 N N . PRO A 1 123 ? 0.539 5.657 -15.036 1.00 82.69 123 PRO A N 1
ATOM 916 C CA . PRO A 1 123 ? 1.462 5.609 -16.155 1.00 82.69 123 PRO A CA 1
ATOM 917 C C . PRO A 1 123 ? 2.036 7.007 -16.414 1.00 82.69 123 PRO A C 1
ATOM 919 O O . PRO A 1 123 ? 1.302 7.952 -16.704 1.00 82.69 123 PRO A O 1
ATOM 922 N N . GLY A 1 124 ? 3.359 7.150 -16.305 1.00 82.50 124 GLY A N 1
ATOM 923 C CA . GLY A 1 124 ? 4.064 8.434 -16.374 1.00 82.50 124 GLY A CA 1
ATOM 924 C C . GLY A 1 124 ? 4.980 8.678 -15.173 1.00 82.50 124 GLY A C 1
ATOM 925 O O . GLY A 1 124 ? 5.536 7.738 -14.606 1.00 82.50 124 GLY A O 1
ATOM 926 N N . ASN A 1 125 ? 5.187 9.946 -14.792 1.00 86.38 125 ASN A N 1
ATOM 927 C CA . ASN A 1 125 ? 5.944 10.250 -13.574 1.00 86.38 125 ASN A CA 1
ATOM 928 C C . ASN A 1 125 ? 4.989 10.415 -12.398 1.00 86.38 125 ASN A C 1
ATOM 930 O O . ASN A 1 125 ? 4.192 11.353 -12.379 1.00 86.38 125 ASN A O 1
ATOM 934 N N . GLY A 1 126 ? 5.081 9.561 -11.384 1.00 86.00 126 GLY A N 1
ATOM 935 C CA . GLY A 1 126 ? 4.040 9.545 -10.366 1.00 86.00 126 GLY A CA 1
ATOM 936 C C . GLY A 1 126 ? 4.469 9.192 -8.959 1.00 86.00 126 GLY A C 1
ATOM 937 O O . GLY A 1 126 ? 5.501 8.570 -8.718 1.00 86.00 126 GLY A O 1
ATOM 938 N N . ALA A 1 127 ? 3.641 9.595 -8.001 1.00 91.75 127 ALA A N 1
ATOM 939 C CA . ALA A 1 127 ? 3.774 9.184 -6.614 1.00 91.75 127 ALA A CA 1
ATOM 940 C C . ALA A 1 127 ? 2.454 8.624 -6.085 1.00 91.75 127 ALA A C 1
ATOM 942 O O . ALA A 1 127 ? 1.423 9.287 -6.138 1.00 91.75 127 ALA A O 1
ATOM 943 N N . ALA A 1 128 ? 2.483 7.427 -5.514 1.00 92.62 128 ALA A N 1
ATOM 944 C CA . ALA A 1 128 ? 1.303 6.781 -4.962 1.00 92.62 128 ALA A CA 1
ATOM 945 C C . ALA A 1 128 ? 1.525 6.391 -3.500 1.00 92.62 128 ALA A C 1
ATOM 947 O O . ALA A 1 128 ? 2.550 5.802 -3.152 1.00 92.62 128 ALA A O 1
ATOM 948 N N . CYS A 1 129 ? 0.565 6.693 -2.623 1.00 93.06 129 CYS A N 1
ATOM 949 C CA . CYS A 1 129 ? 0.658 6.281 -1.227 1.00 93.06 129 CYS A CA 1
ATOM 950 C C . CYS A 1 129 ? -0.648 5.764 -0.628 1.00 93.06 129 CYS A C 1
ATOM 952 O O . CYS A 1 129 ? -1.687 6.416 -0.685 1.00 93.06 129 CYS A O 1
ATOM 954 N N . ALA A 1 130 ? -0.587 4.606 0.027 1.00 90.81 130 ALA A N 1
ATOM 955 C CA . ALA A 1 130 ? -1.649 4.128 0.902 1.00 90.81 130 ALA A CA 1
ATOM 956 C C . ALA A 1 130 ? -1.162 4.074 2.345 1.00 90.81 130 ALA A C 1
ATOM 958 O O . ALA A 1 130 ? -0.165 3.416 2.644 1.00 90.81 130 ALA A O 1
ATOM 959 N N . GLY A 1 131 ? -1.880 4.701 3.273 1.00 91.00 131 GLY A N 1
ATOM 960 C CA . GLY A 1 131 ? -1.426 4.631 4.652 1.00 91.00 131 GLY A CA 1
ATOM 961 C C . GLY A 1 131 ? -2.421 4.971 5.736 1.00 91.00 131 GLY A C 1
ATOM 962 O O . GLY A 1 131 ? -3.445 5.620 5.529 1.00 91.00 131 GLY A O 1
ATOM 963 N N . VAL A 1 132 ? -2.078 4.517 6.934 1.00 82.06 132 VAL A N 1
ATOM 964 C CA . VAL A 1 132 ? -2.781 4.860 8.167 1.00 82.06 132 VAL A CA 1
ATOM 965 C C . VAL A 1 132 ? -1.855 5.700 9.027 1.00 82.06 132 VAL A C 1
ATOM 967 O O . VAL A 1 132 ? -0.711 5.320 9.273 1.00 82.06 132 VAL A O 1
ATOM 970 N N . LYS A 1 133 ? -2.365 6.840 9.491 1.00 91.19 133 LYS A N 1
ATOM 971 C CA . LYS A 1 133 ? -1.761 7.625 10.560 1.00 91.19 133 LYS A CA 1
ATOM 972 C C . LYS A 1 133 ? -2.748 7.726 11.716 1.00 91.19 133 LYS A C 1
ATOM 974 O O . LYS A 1 133 ? -3.730 8.460 11.598 1.00 91.19 133 LYS A O 1
ATOM 979 N N . SER A 1 134 ? -2.502 7.018 12.808 1.00 81.75 134 SER A N 1
ATOM 980 C CA . SER A 1 134 ? -3.448 6.995 13.924 1.00 81.75 134 SER A CA 1
ATOM 981 C C . SER A 1 134 ? -2.808 6.744 15.273 1.00 81.75 134 SER A C 1
ATOM 983 O O . SER A 1 134 ? -1.782 6.081 15.357 1.00 81.75 134 SER A O 1
ATOM 985 N N . ASP A 1 135 ? -3.508 7.187 16.307 1.00 82.81 135 ASP A N 1
ATOM 986 C CA . ASP A 1 135 ? -3.251 6.834 17.708 1.00 82.81 135 ASP A CA 1
ATOM 987 C C . ASP A 1 135 ? -4.317 5.824 18.181 1.00 82.81 135 ASP A C 1
ATOM 989 O O . ASP A 1 135 ? -4.839 5.910 19.281 1.00 82.81 135 ASP A O 1
ATOM 993 N N . ALA A 1 136 ? -4.719 4.944 17.261 1.00 73.19 136 ALA A N 1
ATOM 994 C CA . ALA A 1 136 ? -5.746 3.919 17.434 1.00 73.19 136 ALA A CA 1
ATOM 995 C C . ALA A 1 136 ? -5.172 2.686 18.112 1.00 73.19 136 ALA A C 1
ATOM 997 O O . ALA A 1 136 ? -4.041 2.375 17.786 1.00 73.19 136 ALA A O 1
ATOM 998 N N . ASP A 1 137 ? -5.942 1.899 18.861 1.00 76.94 137 ASP A N 1
ATOM 999 C CA . ASP A 1 137 ? -5.488 0.588 19.362 1.00 76.94 137 ASP A CA 1
ATOM 1000 C C . ASP A 1 137 ? -5.032 -0.330 18.210 1.00 76.94 137 ASP A C 1
ATOM 1002 O O . ASP A 1 137 ? -4.079 -1.104 18.324 1.00 76.94 137 ASP A O 1
ATOM 1006 N N . ILE A 1 138 ? -5.700 -0.230 17.051 1.00 77.31 138 ILE A N 1
ATOM 1007 C CA . ILE A 1 138 ? -5.373 -1.014 15.857 1.00 77.31 138 ILE A CA 1
ATOM 1008 C C . ILE A 1 138 ? -5.233 -0.119 14.625 1.00 77.31 138 ILE A C 1
ATOM 1010 O O . ILE A 1 138 ? -6.195 0.504 14.164 1.00 77.31 138 ILE A O 1
ATOM 1014 N N . ALA A 1 139 ? -4.059 -0.170 13.994 1.00 80.31 139 ALA A N 1
ATOM 1015 C CA . ALA A 1 139 ? -3.747 0.526 12.752 1.00 80.31 139 ALA A CA 1
ATOM 1016 C C . ALA A 1 139 ? -3.296 -0.454 11.657 1.00 80.31 139 ALA A C 1
ATOM 1018 O O . ALA A 1 139 ? -2.300 -1.165 11.799 1.00 80.31 139 ALA A O 1
ATOM 1019 N N . ALA A 1 140 ? -4.014 -0.509 10.529 1.00 81.94 140 ALA A N 1
ATOM 1020 C CA . ALA A 1 140 ? -3.715 -1.514 9.506 1.00 81.94 140 ALA A CA 1
ATOM 1021 C C . ALA A 1 140 ? -3.881 -1.064 8.050 1.00 81.94 140 ALA A C 1
ATOM 1023 O O . ALA A 1 140 ? -4.892 -0.481 7.659 1.00 81.94 140 ALA A O 1
ATOM 1024 N N . VAL A 1 141 ? -2.941 -1.490 7.206 1.00 81.44 141 VAL A N 1
ATOM 1025 C CA . VAL A 1 141 ? -3.044 -1.479 5.741 1.00 81.44 141 VAL A CA 1
ATOM 1026 C C . VAL A 1 141 ? -3.101 -2.924 5.246 1.00 81.44 141 VAL A C 1
ATOM 1028 O O . VAL A 1 141 ? -2.198 -3.719 5.507 1.00 81.44 141 VAL A O 1
ATOM 1031 N N . LYS A 1 142 ? -4.180 -3.318 4.558 1.00 82.88 142 LYS A N 1
ATOM 1032 C CA . LYS A 1 142 ? -4.384 -4.731 4.187 1.00 82.88 142 LYS A CA 1
ATOM 1033 C C . LYS A 1 142 ? -3.842 -5.094 2.810 1.00 82.88 142 LYS A C 1
ATOM 1035 O O . LYS A 1 142 ? -3.040 -6.015 2.729 1.00 82.88 142 LYS A O 1
ATOM 1040 N N . GLU A 1 143 ? -4.326 -4.468 1.747 1.00 89.06 143 GLU A N 1
ATOM 1041 C CA . GLU A 1 143 ? -3.930 -4.801 0.377 1.00 89.06 143 GLU A CA 1
ATOM 1042 C C . GLU A 1 143 ? -3.721 -3.520 -0.430 1.00 89.06 143 GLU A C 1
ATOM 1044 O O . GLU A 1 143 ? -4.618 -2.680 -0.520 1.00 89.06 143 GLU A O 1
ATOM 1049 N N . CYS A 1 144 ? -2.538 -3.373 -1.016 1.00 92.38 144 CYS A N 1
ATOM 1050 C CA . CYS A 1 144 ? -2.221 -2.269 -1.911 1.00 92.38 144 CYS A CA 1
ATOM 1051 C C . CYS A 1 144 ? -1.546 -2.797 -3.168 1.00 92.38 144 CYS A C 1
ATOM 1053 O O . CYS A 1 144 ? -0.695 -3.682 -3.075 1.00 92.38 144 CYS A O 1
ATOM 1055 N N . TYR A 1 145 ? -1.938 -2.243 -4.306 1.00 96.38 145 TYR A N 1
ATOM 1056 C CA . TYR A 1 145 ? -1.390 -2.550 -5.617 1.00 96.38 145 TYR A CA 1
ATOM 1057 C C . TYR A 1 145 ? -0.993 -1.235 -6.273 1.00 96.38 145 TYR A C 1
ATOM 1059 O O . TYR A 1 145 ? -1.796 -0.299 -6.288 1.00 96.38 145 TYR A O 1
ATOM 1067 N N . TYR A 1 146 ? 0.239 -1.178 -6.753 1.00 95.69 146 TYR A N 1
ATOM 1068 C CA . TYR A 1 146 ? 0.836 -0.020 -7.394 1.00 95.69 146 TYR A CA 1
ATOM 1069 C C . TYR A 1 146 ? 1.400 -0.469 -8.733 1.00 95.69 146 TYR A C 1
ATOM 1071 O O . TYR A 1 146 ? 2.283 -1.319 -8.734 1.00 95.69 146 TYR A O 1
ATOM 1079 N N . ASP A 1 147 ? 0.882 0.094 -9.815 1.00 94.31 147 ASP A N 1
ATOM 1080 C CA . ASP A 1 147 ? 1.377 -0.045 -11.179 1.00 94.31 147 ASP A CA 1
ATOM 1081 C C . ASP A 1 147 ? 1.780 1.353 -11.660 1.00 94.31 147 ASP A C 1
ATOM 1083 O O . ASP A 1 147 ? 0.941 2.235 -11.852 1.00 94.31 147 ASP A O 1
ATOM 1087 N N . LEU A 1 148 ? 3.085 1.611 -11.685 1.00 90.38 148 LEU A N 1
ATOM 1088 C CA . LEU A 1 148 ? 3.660 2.916 -12.014 1.00 90.38 148 LEU A CA 1
ATOM 1089 C C . LEU A 1 148 ? 4.672 2.734 -13.154 1.00 90.38 148 LEU A C 1
ATOM 1091 O O . LEU A 1 148 ? 5.887 2.751 -12.914 1.00 90.38 148 LEU A O 1
ATOM 1095 N N . PRO A 1 149 ? 4.206 2.554 -14.402 1.00 81.75 149 PRO A N 1
ATOM 1096 C CA . PRO A 1 149 ? 5.093 2.440 -15.543 1.00 81.75 149 PRO A CA 1
ATOM 1097 C C . PRO A 1 149 ? 5.633 3.826 -15.916 1.00 81.75 149 PRO A C 1
ATOM 1099 O O . PRO A 1 149 ? 4.924 4.683 -16.441 1.00 81.75 149 PRO A O 1
ATOM 1102 N N . GLY A 1 150 ? 6.909 4.055 -15.607 1.00 83.44 150 GLY A N 1
ATOM 1103 C CA . GLY A 1 150 ? 7.596 5.340 -15.758 1.00 83.44 150 GLY A CA 1
ATOM 1104 C C . GLY A 1 150 ? 8.448 5.652 -14.530 1.00 83.44 150 GLY A C 1
ATOM 1105 O O . GLY A 1 150 ? 8.900 4.725 -13.855 1.00 83.44 150 GLY A O 1
ATOM 1106 N N . ASN A 1 151 ? 8.684 6.935 -14.233 1.00 86.94 151 ASN A N 1
ATOM 1107 C CA . ASN A 1 151 ? 9.469 7.293 -13.051 1.00 86.94 151 ASN A CA 1
ATOM 1108 C C . ASN A 1 151 ? 8.574 7.467 -11.825 1.00 86.94 151 ASN A C 1
ATOM 1110 O O . ASN A 1 151 ? 7.783 8.408 -11.747 1.00 86.94 151 ASN A O 1
ATOM 1114 N N . GLY A 1 152 ? 8.704 6.578 -10.845 1.00 86.81 152 GLY A N 1
ATOM 1115 C CA . GLY A 1 152 ? 7.658 6.392 -9.844 1.00 86.81 152 GLY A CA 1
ATOM 1116 C C . GLY A 1 152 ? 8.145 6.266 -8.408 1.00 86.81 152 GLY A C 1
ATOM 1117 O O . GLY A 1 152 ? 9.189 5.682 -8.131 1.00 86.81 152 GLY A O 1
ATOM 1118 N N . ALA A 1 153 ? 7.347 6.753 -7.459 1.00 92.19 153 ALA A N 1
ATOM 1119 C CA . ALA A 1 153 ? 7.507 6.420 -6.048 1.00 92.19 153 ALA A CA 1
ATOM 1120 C C . ALA A 1 153 ? 6.211 5.850 -5.469 1.00 92.19 153 ALA A C 1
ATOM 1122 O O . ALA A 1 153 ? 5.163 6.487 -5.524 1.00 92.19 153 ALA A O 1
ATOM 1123 N N . ALA A 1 154 ? 6.279 4.678 -4.849 1.00 93.38 154 ALA A N 1
ATOM 1124 C CA . ALA A 1 154 ? 5.119 4.028 -4.257 1.00 93.38 154 ALA A CA 1
ATOM 1125 C C . ALA A 1 154 ? 5.373 3.673 -2.793 1.00 93.38 154 ALA A C 1
ATOM 1127 O O . ALA A 1 154 ? 6.386 3.058 -2.458 1.00 93.38 154 ALA A O 1
ATOM 1128 N N . CYS A 1 155 ? 4.448 4.020 -1.896 1.00 93.75 155 CYS A N 1
ATOM 1129 C CA . CYS A 1 155 ? 4.565 3.638 -0.493 1.00 93.75 155 CYS A CA 1
ATOM 1130 C C . CYS A 1 155 ? 3.269 3.112 0.120 1.00 93.75 155 CYS A C 1
ATOM 1132 O O . CYS A 1 155 ? 2.202 3.704 -0.010 1.00 93.75 155 CYS A O 1
ATOM 1134 N N . ALA A 1 156 ? 3.371 2.004 0.851 1.00 92.75 156 ALA A N 1
ATOM 1135 C CA . ALA A 1 156 ? 2.303 1.521 1.713 1.00 92.75 156 ALA A CA 1
ATOM 1136 C C . ALA A 1 156 ? 2.802 1.505 3.149 1.00 92.75 156 ALA A C 1
ATOM 1138 O O . ALA A 1 156 ? 3.845 0.917 3.436 1.00 92.75 156 ALA A O 1
ATOM 1139 N N . GLY A 1 157 ? 2.073 2.118 4.074 1.00 92.38 157 GLY A N 1
ATOM 1140 C CA . GLY A 1 157 ? 2.564 2.088 5.439 1.00 92.38 157 GLY A CA 1
ATOM 1141 C C . GLY A 1 157 ? 1.616 2.497 6.535 1.00 92.38 157 GLY A C 1
ATOM 1142 O O . GLY A 1 157 ? 0.596 3.152 6.331 1.00 92.38 157 GLY A O 1
ATOM 1143 N N . VAL A 1 158 ? 2.002 2.093 7.736 1.00 85.62 158 VAL A N 1
ATOM 1144 C CA . VAL A 1 158 ? 1.346 2.479 8.978 1.00 85.62 158 VAL A CA 1
ATOM 1145 C C . VAL A 1 158 ? 2.317 3.326 9.780 1.00 85.62 158 VAL A C 1
ATOM 1147 O O . VAL A 1 158 ? 3.470 2.941 9.973 1.00 85.62 158 VAL A O 1
ATOM 1150 N N . LYS A 1 159 ? 1.841 4.482 10.240 1.00 92.19 159 LYS A N 1
ATOM 1151 C CA . LYS A 1 159 ? 2.511 5.284 11.255 1.00 92.19 159 LYS A CA 1
ATOM 1152 C C . LYS A 1 159 ? 1.578 5.464 12.444 1.00 92.19 159 LYS A C 1
ATOM 1154 O O . LYS A 1 159 ? 0.631 6.242 12.338 1.00 92.19 159 LYS A O 1
ATOM 1159 N N . SER A 1 160 ? 1.838 4.777 13.546 1.00 83.75 160 SER A N 1
ATOM 1160 C CA . SER A 1 160 ? 0.908 4.777 14.676 1.00 83.75 160 SER A CA 1
ATOM 1161 C C . SER A 1 160 ? 1.571 4.536 16.015 1.00 83.75 160 SER A C 1
ATOM 1163 O O . SER A 1 160 ? 2.594 3.868 16.077 1.00 83.75 160 SER A O 1
ATOM 1165 N N . ASN A 1 161 ? 0.909 4.981 17.075 1.00 82.88 161 ASN A N 1
ATOM 1166 C CA . ASN A 1 161 ? 1.220 4.604 18.455 1.00 82.88 161 ASN A CA 1
ATOM 1167 C C . ASN A 1 161 ? 0.177 3.593 18.964 1.00 82.88 161 ASN A C 1
ATOM 1169 O O . ASN A 1 161 ? -0.325 3.704 20.071 1.00 82.88 161 ASN A O 1
ATOM 1173 N N . ALA A 1 162 ? -0.223 2.690 18.069 1.00 75.75 162 ALA A N 1
ATOM 1174 C CA . ALA A 1 162 ? -1.245 1.675 18.287 1.00 75.75 162 ALA A CA 1
ATOM 1175 C C . ALA A 1 162 ? -0.688 0.491 19.053 1.00 75.75 162 ALA A C 1
ATOM 1177 O O . ALA A 1 162 ? 0.464 0.189 18.814 1.00 75.75 162 ALA A O 1
ATOM 1178 N N . ASP A 1 163 ? -1.486 -0.276 19.790 1.00 78.00 163 ASP A N 1
ATOM 1179 C CA . ASP A 1 163 ? -1.033 -1.575 20.317 1.00 78.00 163 ASP A CA 1
ATOM 1180 C C . ASP A 1 163 ? -0.647 -2.530 19.171 1.00 78.00 163 ASP A C 1
ATOM 1182 O O . ASP A 1 163 ? 0.284 -3.332 19.268 1.00 78.00 163 ASP A O 1
ATOM 1186 N N . ILE A 1 164 ? -1.358 -2.430 18.037 1.00 77.56 164 ILE A N 1
ATOM 1187 C CA . ILE A 1 164 ? -1.123 -3.257 16.851 1.00 77.56 164 ILE A CA 1
ATOM 1188 C C . ILE A 1 164 ? -1.012 -2.398 15.590 1.00 77.56 164 ILE A C 1
ATOM 1190 O O . ILE A 1 164 ? -1.974 -1.757 15.156 1.00 77.56 164 ILE A O 1
ATOM 1194 N N . ALA A 1 165 ? 0.130 -2.496 14.909 1.00 81.00 165 ALA A N 1
ATOM 1195 C CA . ALA A 1 165 ? 0.405 -1.831 13.642 1.00 81.00 165 ALA A CA 1
ATOM 1196 C C . ALA A 1 165 ? 0.808 -2.837 12.551 1.00 81.00 165 ALA A C 1
ATOM 1198 O O . ALA A 1 165 ? 1.776 -3.585 12.690 1.00 81.00 165 ALA A O 1
ATOM 1199 N N . ALA A 1 166 ? 0.081 -2.878 11.429 1.00 82.69 166 ALA A N 1
ATOM 1200 C CA . ALA A 1 166 ? 0.340 -3.902 10.412 1.00 82.69 166 ALA A CA 1
ATOM 1201 C C . ALA A 1 166 ? 0.155 -3.466 8.954 1.00 82.69 166 ALA A C 1
ATOM 1203 O O . ALA A 1 166 ? -0.840 -2.846 8.580 1.00 82.69 166 ALA A O 1
ATOM 1204 N N . VAL A 1 167 ? 1.061 -3.935 8.095 1.00 81.62 167 VAL A N 1
ATOM 1205 C CA . VAL A 1 167 ? 0.937 -3.937 6.633 1.00 81.62 167 VAL A CA 1
ATOM 1206 C C . VAL A 1 167 ? 0.887 -5.386 6.148 1.00 81.62 167 VAL A C 1
ATOM 1208 O O . VAL A 1 167 ? 1.809 -6.169 6.372 1.00 81.62 167 VAL A O 1
ATOM 1211 N N . LYS A 1 168 ? -0.209 -5.795 5.502 1.00 84.12 168 LYS A N 1
ATOM 1212 C CA . LYS A 1 168 ? -0.437 -7.220 5.208 1.00 84.12 168 LYS A CA 1
ATOM 1213 C C . LYS A 1 168 ? 0.039 -7.660 3.824 1.00 84.12 168 LYS A C 1
ATOM 1215 O O . LYS A 1 168 ? 0.712 -8.683 3.746 1.00 84.12 168 LYS A O 1
ATOM 1220 N N . LYS A 1 169 ? -0.369 -6.984 2.752 1.00 87.44 169 LYS A N 1
ATOM 1221 C CA . LYS A 1 169 ? 0.025 -7.314 1.377 1.00 87.44 169 LYS A CA 1
ATOM 1222 C C . LYS A 1 169 ? 0.236 -6.052 0.562 1.00 87.44 169 LYS A C 1
ATOM 1224 O O . LYS A 1 169 ? -0.682 -5.235 0.460 1.00 87.44 169 LYS A O 1
ATOM 1229 N N . CYS A 1 170 ? 1.388 -5.947 -0.073 1.00 91.75 170 CYS A N 1
ATOM 1230 C CA . CYS A 1 170 ? 1.672 -4.873 -1.009 1.00 91.75 170 CYS A CA 1
ATOM 1231 C C . CYS A 1 170 ? 2.316 -5.437 -2.271 1.00 91.75 170 CYS A C 1
ATOM 1233 O O . CYS A 1 170 ? 3.188 -6.296 -2.181 1.00 91.75 170 CYS A O 1
ATOM 1235 N N . TYR A 1 171 ? 1.860 -4.956 -3.419 1.00 95.38 171 TYR A N 1
ATOM 1236 C CA . TYR A 1 171 ? 2.371 -5.311 -4.734 1.00 95.38 171 TYR A CA 1
ATOM 1237 C C . TYR A 1 171 ? 2.780 -4.026 -5.438 1.00 95.38 171 TYR A C 1
ATOM 1239 O O . TYR A 1 171 ? 1.987 -3.085 -5.489 1.00 95.38 171 TYR A O 1
ATOM 1247 N N . TYR A 1 172 ? 4.010 -3.997 -5.923 1.00 93.94 172 TYR A N 1
ATOM 1248 C CA . TYR A 1 172 ? 4.621 -2.865 -6.594 1.00 93.94 172 TYR A CA 1
ATOM 1249 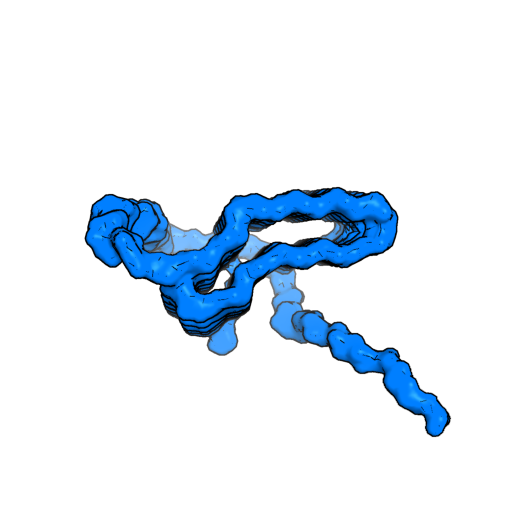C C . TYR A 1 172 ? 5.161 -3.351 -7.931 1.00 93.94 172 TYR A C 1
ATOM 1251 O O . TYR A 1 172 ? 6.027 -4.220 -7.931 1.00 93.94 172 TYR A O 1
ATOM 1259 N N . ASP A 1 173 ? 4.646 -2.794 -9.015 1.00 93.31 173 ASP A N 1
ATOM 1260 C CA . ASP A 1 173 ? 5.121 -2.973 -10.382 1.00 93.31 173 ASP A CA 1
ATOM 1261 C C . ASP A 1 173 ? 5.571 -1.602 -10.899 1.00 93.31 173 ASP A C 1
ATOM 1263 O O . ASP A 1 173 ? 4.769 -0.686 -11.097 1.00 93.31 173 ASP A O 1
ATOM 1267 N N . LEU A 1 174 ? 6.886 -1.405 -10.949 1.00 89.00 174 LEU A N 1
ATOM 1268 C CA . LEU A 1 174 ? 7.531 -0.140 -11.296 1.00 89.00 174 LEU A CA 1
ATOM 1269 C C . LEU A 1 174 ? 8.589 -0.424 -12.374 1.00 89.00 174 LEU A C 1
ATOM 1271 O O . LEU A 1 174 ? 9.778 -0.533 -12.057 1.00 89.00 174 LEU A O 1
ATOM 1275 N N . PRO A 1 175 ? 8.190 -0.551 -13.652 1.00 84.44 175 PRO A N 1
ATOM 1276 C CA . PRO A 1 175 ? 9.107 -0.960 -14.706 1.00 84.44 175 PRO A CA 1
ATOM 1277 C C . PRO A 1 175 ? 10.111 0.107 -15.164 1.00 84.44 175 PRO A C 1
ATOM 1279 O O . PRO A 1 175 ? 11.085 -0.233 -15.836 1.00 84.44 175 PRO A O 1
ATOM 1282 N N . GLY A 1 176 ? 9.903 1.378 -14.804 1.00 83.25 176 GLY A N 1
ATOM 1283 C CA . GLY A 1 176 ? 10.859 2.468 -15.035 1.00 83.25 176 GLY A CA 1
ATOM 1284 C C . GLY A 1 176 ? 11.758 2.749 -13.826 1.00 83.25 176 GLY A C 1
ATOM 1285 O O . GLY A 1 176 ? 11.993 1.867 -13.000 1.00 83.25 176 GLY A O 1
ATOM 1286 N N . ASP A 1 177 ? 12.286 3.974 -13.718 1.00 86.06 177 ASP A N 1
ATOM 1287 C CA . ASP A 1 177 ? 13.129 4.333 -12.575 1.00 86.06 177 ASP A CA 1
ATOM 1288 C C . ASP A 1 177 ? 12.270 4.627 -11.340 1.00 86.06 177 ASP A C 1
ATOM 1290 O O . ASP A 1 177 ? 11.435 5.532 -11.352 1.00 86.06 177 ASP A O 1
ATOM 1294 N N . GLY A 1 178 ? 12.472 3.923 -10.226 1.00 84.94 178 GLY A N 1
ATOM 1295 C CA . GLY A 1 178 ? 11.538 4.101 -9.122 1.00 84.94 178 GLY A CA 1
ATOM 1296 C C . GLY A 1 178 ? 11.943 3.619 -7.746 1.00 84.94 178 GLY A C 1
ATOM 1297 O O . GLY A 1 178 ? 12.918 2.901 -7.538 1.00 84.94 178 GLY A O 1
ATOM 1298 N N . ALA A 1 179 ? 11.162 4.058 -6.764 1.00 89.44 179 ALA A N 1
ATOM 1299 C CA . ALA A 1 179 ? 11.331 3.681 -5.373 1.00 89.44 179 ALA A CA 1
ATOM 1300 C C . ALA A 1 179 ? 10.027 3.132 -4.798 1.00 89.44 179 ALA A C 1
ATOM 1302 O O . ALA A 1 179 ? 8.989 3.788 -4.836 1.00 89.44 179 ALA A O 1
ATOM 1303 N N . ALA A 1 180 ? 10.088 1.951 -4.195 1.00 90.31 180 ALA A N 1
ATOM 1304 C CA . ALA A 1 180 ? 8.940 1.314 -3.575 1.00 90.31 180 ALA A CA 1
ATOM 1305 C C . ALA A 1 180 ? 9.218 1.014 -2.102 1.00 90.31 180 ALA A C 1
ATOM 1307 O O . ALA A 1 180 ? 10.271 0.484 -1.748 1.00 90.31 180 ALA A O 1
ATOM 1308 N N . CYS A 1 181 ? 8.271 1.311 -1.211 1.00 91.06 181 CYS A N 1
ATOM 1309 C CA . CYS A 1 181 ? 8.403 0.906 0.182 1.00 91.06 181 CYS A CA 1
ATOM 1310 C C . CYS A 1 181 ? 7.109 0.415 0.827 1.00 91.06 181 CYS A C 1
ATOM 1312 O O . CYS A 1 181 ? 6.039 0.994 0.655 1.00 91.06 181 CYS A O 1
ATOM 1314 N N . ALA A 1 182 ? 7.228 -0.652 1.614 1.00 89.88 182 ALA A N 1
ATOM 1315 C CA . ALA A 1 182 ? 6.170 -1.142 2.483 1.00 89.88 182 ALA A CA 1
ATOM 1316 C C . ALA A 1 182 ? 6.687 -1.150 3.915 1.00 89.88 182 ALA A C 1
ATOM 1318 O O . ALA A 1 182 ? 7.683 -1.810 4.209 1.00 89.88 182 ALA A O 1
ATOM 1319 N N . GLY A 1 183 ? 6.037 -0.436 4.827 1.00 89.94 183 GLY A N 1
ATOM 1320 C CA . GLY A 1 183 ? 6.579 -0.390 6.174 1.00 89.94 183 GLY A CA 1
ATOM 1321 C C . GLY A 1 183 ? 5.639 0.017 7.279 1.00 89.94 183 GLY A C 1
ATOM 1322 O O . GLY A 1 183 ? 4.642 0.707 7.082 1.00 89.94 183 GLY A O 1
ATOM 1323 N N . VAL A 1 184 ? 6.010 -0.416 8.475 1.00 84.38 184 VAL A N 1
ATOM 1324 C CA . VAL A 1 184 ? 5.392 0.013 9.723 1.00 84.38 184 VAL A CA 1
ATOM 1325 C C . VAL A 1 184 ? 6.411 0.844 10.484 1.00 84.38 184 VAL A C 1
ATOM 1327 O O . VAL A 1 184 ? 7.543 0.408 10.681 1.00 84.38 184 VAL A O 1
ATOM 1330 N N . LYS A 1 185 ? 6.007 2.042 10.900 1.00 90.44 185 LYS A N 1
ATOM 1331 C CA . LYS A 1 185 ? 6.730 2.837 11.885 1.00 90.44 185 LYS A CA 1
ATOM 1332 C C . LYS A 1 185 ? 5.823 3.068 13.085 1.00 90.44 185 LYS A C 1
ATOM 1334 O O . LYS A 1 185 ? 4.896 3.869 12.979 1.00 90.44 185 LYS A O 1
ATOM 1339 N N . SER A 1 186 ? 6.081 2.396 14.194 1.00 81.56 186 SER A N 1
ATOM 1340 C CA . SER A 1 186 ? 5.187 2.467 15.348 1.00 81.56 186 SER A CA 1
ATOM 1341 C C . SER A 1 186 ? 5.885 2.202 16.660 1.00 81.56 186 SER A C 1
ATOM 1343 O O . SER A 1 186 ? 6.809 1.404 16.692 1.00 81.56 186 SER A O 1
ATOM 1345 N N . ASP A 1 187 ? 5.328 2.741 17.732 1.00 82.06 187 ASP A N 1
ATOM 1346 C CA . ASP A 1 187 ? 5.707 2.401 19.110 1.00 82.06 187 ASP A CA 1
ATOM 1347 C C . ASP A 1 187 ? 4.753 1.320 19.661 1.00 82.06 187 ASP A C 1
ATOM 1349 O O . ASP A 1 187 ? 4.373 1.329 20.823 1.00 82.06 187 ASP A O 1
ATOM 1353 N N . ALA A 1 188 ? 4.273 0.454 18.765 1.00 75.31 188 ALA A N 1
ATOM 1354 C CA . ALA A 1 188 ? 3.265 -0.564 19.030 1.00 75.31 188 ALA A CA 1
ATOM 1355 C C . ALA A 1 188 ? 3.847 -1.770 19.740 1.00 75.31 188 ALA A C 1
ATOM 1357 O O . ALA A 1 188 ? 4.936 -2.165 19.362 1.0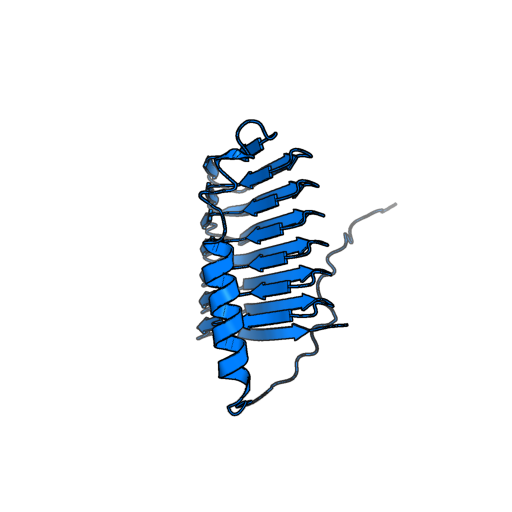0 75.31 188 ALA A O 1
ATOM 1358 N N . ASP A 1 189 ? 3.090 -2.457 20.593 1.00 75.50 189 ASP A N 1
ATOM 1359 C CA . ASP A 1 189 ? 3.505 -3.760 21.137 1.00 75.50 189 ASP A CA 1
ATOM 1360 C C . ASP A 1 189 ? 3.738 -4.790 20.017 1.00 75.50 189 ASP A C 1
ATOM 1362 O O . ASP A 1 189 ? 4.619 -5.652 20.097 1.00 75.50 189 ASP A O 1
ATOM 1366 N N . ILE A 1 190 ? 2.951 -4.697 18.936 1.00 74.44 190 ILE A N 1
ATOM 1367 C CA . ILE A 1 190 ? 3.050 -5.578 17.771 1.00 74.44 190 ILE A CA 1
ATOM 1368 C C . ILE A 1 190 ? 3.126 -4.766 16.478 1.00 74.44 190 ILE A C 1
ATOM 1370 O O . ILE A 1 190 ? 2.166 -4.108 16.074 1.00 74.44 190 ILE A O 1
ATOM 1374 N N . ALA A 1 191 ? 4.226 -4.924 15.744 1.00 76.44 191 ALA A N 1
ATOM 1375 C CA . ALA A 1 191 ? 4.458 -4.269 14.465 1.00 76.44 191 ALA A CA 1
ATOM 1376 C C . ALA A 1 191 ? 4.845 -5.274 13.366 1.00 76.44 191 ALA A C 1
ATOM 1378 O O . ALA A 1 191 ? 5.807 -6.034 13.489 1.00 76.44 191 ALA A O 1
ATOM 1379 N N . ALA A 1 192 ? 4.101 -5.311 12.254 1.00 80.19 192 ALA A N 1
ATOM 1380 C CA . ALA A 1 192 ? 4.326 -6.338 11.233 1.00 80.19 192 ALA A CA 1
ATOM 1381 C C . ALA A 1 192 ? 4.156 -5.888 9.777 1.00 80.19 192 ALA A C 1
ATOM 1383 O O . ALA A 1 192 ? 3.173 -5.250 9.409 1.00 80.19 192 ALA A O 1
ATOM 1384 N N . VAL A 1 193 ? 5.056 -6.359 8.913 1.00 77.38 193 VAL A N 1
ATOM 1385 C CA . VAL A 1 193 ? 4.921 -6.372 7.450 1.00 77.38 193 VAL A CA 1
ATOM 1386 C C . VAL A 1 193 ? 4.884 -7.830 6.987 1.00 77.38 193 VAL A C 1
ATOM 1388 O O . VAL A 1 193 ? 5.824 -8.581 7.236 1.00 77.38 193 VAL A O 1
ATOM 1391 N N . LYS A 1 194 ? 3.789 -8.280 6.361 1.00 81.12 194 LYS A N 1
ATOM 1392 C CA . LYS A 1 194 ? 3.585 -9.721 6.114 1.00 81.12 194 LYS A CA 1
ATOM 1393 C C . LYS A 1 194 ? 3.976 -10.218 4.725 1.00 81.12 194 LYS A C 1
ATOM 1395 O O . LYS A 1 194 ? 4.537 -11.302 4.658 1.00 81.12 194 LYS A O 1
ATOM 1400 N N . LYS A 1 195 ? 3.568 -9.537 3.655 1.00 82.19 195 LYS A N 1
ATOM 1401 C CA . LYS A 1 195 ? 3.843 -9.931 2.267 1.00 82.19 195 LYS A CA 1
ATOM 1402 C C . LYS A 1 195 ? 4.091 -8.693 1.436 1.00 82.19 195 LYS A C 1
ATOM 1404 O O . LYS A 1 195 ? 3.220 -7.823 1.374 1.00 82.19 195 LYS A O 1
ATOM 1409 N N . CYS A 1 196 ? 5.215 -8.669 0.745 1.00 84.75 196 CYS A N 1
ATOM 1410 C CA . CYS A 1 196 ? 5.507 -7.627 -0.224 1.00 84.75 196 CYS A CA 1
ATOM 1411 C C . CYS A 1 196 ? 6.019 -8.265 -1.506 1.00 84.75 196 CYS A C 1
ATOM 1413 O O . CYS A 1 196 ? 6.764 -9.239 -1.458 1.00 84.75 196 CYS A O 1
ATOM 1415 N N . TYR A 1 197 ? 5.609 -7.717 -2.636 1.00 90.69 197 TYR A N 1
ATOM 1416 C CA . TYR A 1 197 ? 6.100 -8.098 -3.945 1.00 90.69 197 TYR A CA 1
ATOM 1417 C C . TYR A 1 197 ? 6.545 -6.836 -4.663 1.00 90.69 197 TYR A C 1
ATOM 1419 O O . TYR A 1 197 ? 5.768 -5.886 -4.748 1.00 90.69 197 TYR A O 1
ATOM 1427 N N . TYR A 1 198 ? 7.785 -6.832 -5.123 1.00 88.12 198 TYR A N 1
ATOM 1428 C CA . TYR A 1 198 ? 8.399 -5.720 -5.826 1.00 88.12 198 TYR A CA 1
ATOM 1429 C C . TYR A 1 198 ? 8.927 -6.229 -7.158 1.00 88.12 198 TYR A C 1
ATOM 1431 O O . TYR A 1 198 ? 9.839 -7.051 -7.157 1.00 88.12 198 TYR A O 1
ATOM 1439 N N . ASP A 1 199 ? 8.374 -5.725 -8.249 1.00 89.56 199 ASP A N 1
ATOM 1440 C CA . ASP A 1 199 ? 8.853 -5.921 -9.611 1.00 89.56 199 ASP A CA 1
ATOM 1441 C C . ASP A 1 199 ? 9.374 -4.578 -10.124 1.00 89.56 199 ASP A C 1
ATOM 1443 O O . ASP A 1 199 ? 8.607 -3.654 -10.394 1.00 89.56 199 ASP A O 1
ATOM 1447 N N . LEU A 1 200 ? 10.700 -4.419 -10.103 1.00 85.00 200 LEU A N 1
ATOM 1448 C CA . LEU A 1 200 ? 11.386 -3.195 -10.524 1.00 85.00 200 LEU A CA 1
ATOM 1449 C C . LEU A 1 200 ? 12.463 -3.560 -11.557 1.00 85.00 200 LEU A C 1
ATOM 1451 O O . LEU A 1 200 ? 13.645 -3.677 -11.201 1.00 85.00 200 LEU A O 1
ATOM 1455 N N . PRO A 1 201 ? 12.088 -3.760 -12.832 1.00 81.06 201 PRO A N 1
ATOM 1456 C CA . PRO A 1 201 ? 13.035 -4.080 -13.888 1.00 81.06 201 PRO A CA 1
ATOM 1457 C C . PRO A 1 201 ? 13.918 -2.910 -14.334 1.00 81.06 201 PRO A C 1
ATOM 1459 O O . PRO A 1 201 ? 14.978 -3.157 -14.912 1.00 81.06 201 PRO A O 1
ATOM 1462 N N . GLY A 1 202 ? 13.527 -1.667 -14.036 1.00 79.44 202 GLY A N 1
ATOM 1463 C CA . GLY A 1 202 ? 14.348 -0.465 -14.218 1.00 79.44 202 GLY A CA 1
ATOM 1464 C C . GLY A 1 202 ? 15.381 -0.253 -13.102 1.00 79.44 202 GLY A C 1
ATOM 1465 O O . GLY A 1 202 ? 15.733 -1.184 -12.374 1.00 79.44 202 GLY A O 1
ATOM 1466 N N . ASN A 1 203 ? 15.898 0.973 -12.958 1.00 82.44 203 ASN A N 1
ATOM 1467 C CA . ASN A 1 203 ? 16.766 1.306 -11.823 1.00 82.44 203 ASN A CA 1
ATOM 1468 C C . ASN A 1 203 ? 15.923 1.714 -10.620 1.00 82.44 203 ASN A C 1
ATOM 1470 O O . ASN A 1 203 ? 14.958 2.464 -10.751 1.00 82.44 203 ASN A O 1
ATOM 1474 N N . GLY A 1 204 ? 16.309 1.316 -9.413 1.00 83.00 204 GLY A N 1
ATOM 1475 C CA . GLY A 1 204 ? 15.483 1.711 -8.285 1.00 83.00 204 GLY A CA 1
ATOM 1476 C C . GLY A 1 204 ? 15.939 1.319 -6.902 1.00 83.00 204 GLY A C 1
ATOM 1477 O O . GLY A 1 204 ? 17.073 0.902 -6.657 1.00 83.00 204 GLY A O 1
ATOM 1478 N N . ALA A 1 205 ? 15.000 1.465 -5.974 1.00 86.38 205 ALA A N 1
ATOM 1479 C CA . ALA A 1 205 ? 15.142 0.985 -4.615 1.00 86.38 205 ALA A CA 1
ATOM 1480 C C . ALA A 1 205 ? 13.832 0.383 -4.100 1.00 86.38 205 ALA A C 1
ATOM 1482 O O . ALA A 1 205 ? 12.779 1.007 -4.204 1.00 86.38 205 ALA A O 1
ATOM 1483 N N . ALA A 1 206 ? 13.895 -0.787 -3.470 1.00 85.81 206 ALA A N 1
ATOM 1484 C CA . ALA A 1 206 ? 12.743 -1.376 -2.798 1.00 85.81 206 ALA A CA 1
ATOM 1485 C C . ALA A 1 206 ? 13.035 -1.659 -1.327 1.00 85.81 206 ALA A C 1
ATOM 1487 O O . ALA A 1 206 ? 14.028 -2.299 -0.989 1.00 85.81 206 ALA A O 1
ATOM 1488 N N . CYS A 1 207 ? 12.143 -1.239 -0.440 1.00 86.25 207 CYS A N 1
ATOM 1489 C CA . CYS A 1 207 ? 12.332 -1.416 0.991 1.00 86.25 207 CYS A CA 1
ATOM 1490 C C . CYS A 1 207 ? 11.090 -1.968 1.682 1.00 86.25 207 CYS A C 1
ATOM 1492 O O . CYS A 1 207 ? 10.021 -1.363 1.621 1.00 86.25 207 CYS A O 1
ATOM 1494 N N . ALA A 1 208 ? 11.242 -3.079 2.399 1.00 85.44 208 ALA A N 1
ATOM 1495 C CA . ALA A 1 208 ? 10.198 -3.619 3.259 1.00 85.44 208 ALA A CA 1
ATOM 1496 C C . ALA A 1 208 ? 10.683 -3.681 4.702 1.00 85.44 208 ALA A C 1
ATOM 1498 O O . ALA A 1 208 ? 11.730 -4.260 4.983 1.00 85.44 208 ALA A O 1
ATOM 1499 N N . GLY A 1 209 ? 9.942 -3.125 5.652 1.00 85.44 209 GLY A N 1
ATOM 1500 C CA . GLY A 1 209 ? 10.420 -3.236 7.020 1.00 85.44 209 GLY A CA 1
ATOM 1501 C C . GLY A 1 209 ? 9.566 -2.641 8.107 1.00 85.44 209 GLY A C 1
ATOM 1502 O O . GLY A 1 209 ? 8.616 -1.896 7.878 1.00 85.44 209 GLY A O 1
ATOM 1503 N N . VAL A 1 210 ? 9.950 -2.995 9.322 1.00 79.06 210 VAL A N 1
ATOM 1504 C CA . VAL A 1 210 ? 9.355 -2.488 10.548 1.00 79.06 210 VAL A CA 1
ATOM 1505 C C . VAL A 1 210 ? 10.410 -1.668 11.273 1.00 79.06 210 VAL A C 1
ATOM 1507 O O . VAL A 1 210 ? 11.522 -2.145 11.479 1.00 79.06 210 VAL A O 1
ATOM 1510 N N . LYS A 1 211 ? 10.067 -0.438 11.647 1.00 86.62 211 LYS A N 1
ATOM 1511 C CA . LYS A 1 211 ? 10.832 0.353 12.606 1.00 86.62 211 LYS A CA 1
ATOM 1512 C C . LYS A 1 211 ? 9.960 0.593 13.835 1.00 86.62 211 LYS A C 1
ATOM 1514 O O . LYS A 1 211 ? 9.013 1.376 13.748 1.00 86.62 211 LYS A O 1
ATOM 1519 N N . SER A 1 212 ? 10.260 -0.092 14.928 1.00 79.00 212 SER A N 1
ATOM 1520 C CA . SER A 1 212 ? 9.443 -0.049 16.136 1.00 79.00 212 SER A CA 1
ATOM 1521 C C . SER A 1 212 ? 10.191 -0.505 17.372 1.00 79.00 212 SER A C 1
ATOM 1523 O O . SER A 1 212 ? 10.915 -1.501 17.311 1.00 79.00 212 SER A O 1
ATOM 1525 N N . ASP A 1 213 ? 9.818 0.078 18.500 1.00 77.75 213 ASP A N 1
ATOM 1526 C CA . ASP A 1 213 ? 10.232 -0.367 19.836 1.00 77.75 213 ASP A CA 1
ATOM 1527 C C . ASP A 1 213 ? 9.305 -1.482 20.362 1.00 77.75 213 ASP A C 1
ATOM 1529 O O . ASP A 1 213 ? 9.181 -1.712 21.558 1.00 77.75 213 ASP A O 1
ATOM 1533 N N . ALA A 1 214 ? 8.626 -2.164 19.435 1.00 72.00 214 ALA A N 1
ATOM 1534 C CA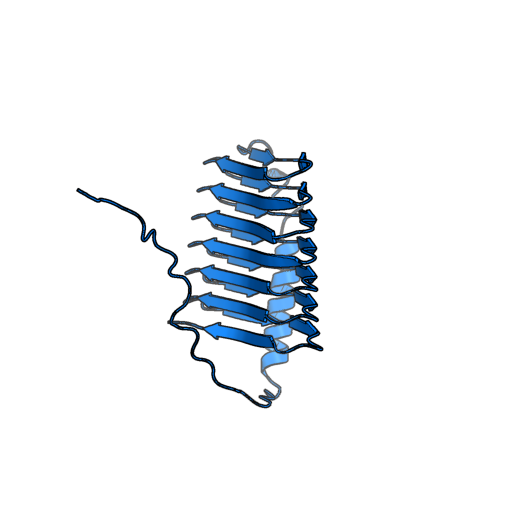 . ALA A 1 214 ? 7.678 -3.228 19.700 1.00 72.00 214 ALA A CA 1
ATOM 1535 C C . ALA A 1 214 ? 8.320 -4.425 20.386 1.00 72.00 214 ALA A C 1
ATOM 1537 O O . ALA A 1 214 ? 9.362 -4.913 19.938 1.00 72.00 214 ALA A O 1
ATOM 1538 N N . ASP A 1 215 ? 7.588 -5.005 21.335 1.00 71.69 215 ASP A N 1
ATOM 1539 C CA . ASP A 1 215 ? 7.885 -6.334 21.870 1.00 71.69 215 ASP A CA 1
ATOM 1540 C C . ASP A 1 215 ? 7.960 -7.376 20.744 1.00 71.69 215 ASP A C 1
ATOM 1542 O O . ASP A 1 215 ? 8.768 -8.310 20.778 1.00 71.69 215 ASP A O 1
ATOM 1546 N N . ILE A 1 216 ? 7.112 -7.224 19.719 1.00 71.31 216 ILE A N 1
ATOM 1547 C CA . ILE A 1 216 ? 7.056 -8.119 18.567 1.00 71.31 216 ILE A CA 1
ATOM 1548 C C . ILE A 1 216 ? 7.118 -7.322 17.268 1.00 71.31 216 ILE A C 1
ATOM 1550 O O . ILE A 1 216 ? 6.125 -6.748 16.819 1.00 71.31 216 ILE A O 1
ATOM 1554 N N . ALA A 1 217 ? 8.255 -7.410 16.579 1.00 74.25 217 ALA A N 1
ATOM 1555 C CA . ALA A 1 217 ? 8.441 -6.814 15.264 1.00 74.25 217 ALA A CA 1
ATOM 1556 C C . ALA A 1 217 ? 8.814 -7.858 14.197 1.00 74.25 217 ALA A C 1
ATOM 1558 O O . ALA A 1 217 ? 9.705 -8.689 14.387 1.00 74.25 217 ALA A O 1
ATOM 1559 N N . ALA A 1 218 ? 8.117 -7.850 13.055 1.00 74.62 218 ALA A N 1
ATOM 1560 C CA . ALA A 1 218 ? 8.342 -8.837 11.995 1.00 74.62 218 ALA A CA 1
ATOM 1561 C C . ALA A 1 218 ? 8.152 -8.282 10.578 1.00 74.62 218 ALA A C 1
ATOM 1563 O O . ALA A 1 218 ? 7.107 -7.727 10.257 1.00 74.62 218 ALA A O 1
ATOM 1564 N N . ALA A 1 219 ? 9.105 -8.557 9.687 1.00 74.69 219 ALA A N 1
ATOM 1565 C CA . ALA A 1 219 ? 8.953 -8.404 8.240 1.00 74.69 219 ALA A CA 1
ATOM 1566 C C . ALA A 1 219 ? 9.107 -9.780 7.574 1.00 74.69 219 ALA A C 1
ATOM 1568 O O . ALA A 1 219 ? 10.111 -10.461 7.787 1.00 74.69 219 ALA A O 1
ATOM 1569 N N . LYS A 1 220 ? 8.099 -10.236 6.826 1.00 76.06 220 LYS A N 1
ATOM 1570 C CA . LYS A 1 220 ? 8.059 -11.582 6.229 1.00 76.06 220 LYS A CA 1
ATOM 1571 C C . LYS A 1 220 ? 7.717 -11.535 4.744 1.00 76.06 220 LYS A C 1
ATOM 1573 O O . LYS A 1 220 ? 7.160 -10.554 4.264 1.00 76.06 220 LYS A O 1
ATOM 1578 N N . GLU A 1 221 ? 8.083 -12.617 4.051 1.00 78.81 221 GLU A N 1
ATOM 1579 C CA . GLU A 1 221 ? 7.641 -12.957 2.686 1.00 78.81 221 GLU A CA 1
ATOM 1580 C C . GLU A 1 221 ? 7.695 -11.761 1.719 1.00 78.81 221 GLU A C 1
ATOM 1582 O O . GLU A 1 221 ? 6.706 -11.401 1.077 1.00 78.81 221 GLU A O 1
ATOM 1587 N N . CYS A 1 222 ? 8.862 -11.119 1.670 1.00 80.44 222 CYS A N 1
ATOM 1588 C CA . CYS A 1 222 ? 9.158 -10.055 0.722 1.00 80.44 222 CYS A CA 1
ATOM 1589 C C . CYS A 1 222 ? 9.884 -10.655 -0.481 1.00 80.44 222 CYS A C 1
ATOM 1591 O O . CYS A 1 222 ? 10.950 -11.256 -0.335 1.00 80.44 222 CYS A O 1
ATOM 1593 N N . TYR A 1 223 ? 9.271 -10.509 -1.647 1.00 85.06 223 TYR A N 1
ATOM 1594 C CA . TYR A 1 223 ? 9.774 -10.972 -2.928 1.00 85.06 223 TYR A CA 1
ATOM 1595 C C . TYR A 1 223 ? 10.200 -9.767 -3.749 1.00 85.06 223 TYR A C 1
ATOM 1597 O O . TYR A 1 223 ? 9.508 -8.749 -3.772 1.00 85.06 223 TYR A O 1
ATOM 1605 N N . TYR A 1 224 ? 11.348 -9.903 -4.392 1.00 84.00 224 TYR A N 1
ATOM 1606 C CA . TYR A 1 224 ? 12.014 -8.832 -5.103 1.00 84.00 224 TYR A CA 1
ATOM 1607 C C . TYR A 1 224 ? 12.494 -9.360 -6.451 1.00 84.00 224 TYR A C 1
ATOM 1609 O O . TYR A 1 224 ? 13.285 -10.304 -6.490 1.00 84.00 224 TYR A O 1
ATOM 1617 N N . GLU A 1 225 ? 12.022 -8.752 -7.529 1.00 84.62 225 GLU A N 1
ATOM 1618 C CA . GLU A 1 225 ? 12.399 -9.048 -8.903 1.00 84.62 225 GLU A CA 1
ATOM 1619 C C . GLU A 1 225 ? 13.054 -7.806 -9.512 1.00 84.62 225 GLU A C 1
ATOM 1621 O O . GLU A 1 225 ? 12.411 -6.778 -9.709 1.00 84.62 225 GLU A O 1
ATOM 1626 N N . PHE A 1 226 ? 14.372 -7.891 -9.733 1.00 81.38 226 PHE A N 1
ATOM 1627 C CA . PHE A 1 226 ? 15.199 -6.786 -10.225 1.00 81.38 226 PHE A CA 1
ATOM 1628 C C . PHE A 1 226 ? 16.158 -7.248 -11.326 1.00 81.38 226 PHE A C 1
ATOM 1630 O O . PHE A 1 226 ? 17.303 -7.613 -11.044 1.00 81.38 226 PHE A O 1
ATOM 1637 N N . PRO A 1 227 ? 15.739 -7.245 -12.594 1.00 69.19 227 PRO A N 1
ATOM 1638 C CA . PRO A 1 227 ? 16.679 -7.401 -13.699 1.00 69.19 227 PRO A CA 1
ATOM 1639 C C . PRO A 1 227 ? 17.574 -6.158 -13.922 1.00 69.19 227 PRO A C 1
ATOM 1641 O O . PRO A 1 227 ? 18.594 -6.280 -14.599 1.00 69.19 227 PRO A O 1
ATOM 1644 N N . GLY A 1 228 ? 17.232 -4.991 -13.350 1.00 64.19 228 GLY A N 1
ATOM 1645 C CA . GLY A 1 228 ? 17.978 -3.725 -13.462 1.00 64.19 228 GLY A CA 1
ATOM 1646 C C . GLY A 1 228 ? 18.940 -3.409 -12.300 1.00 64.19 228 GLY A C 1
ATOM 1647 O O . GLY A 1 228 ? 19.195 -4.235 -11.422 1.00 64.19 228 GLY A O 1
ATOM 1648 N N . ASN A 1 229 ? 19.507 -2.193 -12.283 1.00 70.69 229 ASN A N 1
ATOM 1649 C CA . ASN A 1 229 ? 20.413 -1.740 -11.217 1.00 70.69 229 ASN A CA 1
ATOM 1650 C C . ASN A 1 229 ? 19.616 -1.213 -10.013 1.00 70.69 229 ASN A C 1
ATOM 1652 O O . ASN A 1 229 ? 19.329 -0.017 -9.909 1.00 70.69 229 ASN A O 1
ATOM 1656 N N . THR A 1 230 ? 19.260 -2.124 -9.107 1.00 75.12 230 THR A N 1
ATOM 1657 C CA . THR A 1 230 ? 18.327 -1.846 -8.009 1.00 75.12 230 THR A CA 1
ATOM 1658 C C . THR A 1 230 ? 18.894 -2.239 -6.650 1.00 75.12 230 THR A C 1
ATOM 1660 O O . THR A 1 230 ? 19.512 -3.291 -6.480 1.00 75.12 230 THR A O 1
ATOM 1663 N N . ALA A 1 231 ? 18.661 -1.385 -5.653 1.00 81.00 231 ALA A N 1
ATOM 1664 C CA . ALA A 1 231 ? 18.958 -1.674 -4.256 1.00 81.00 231 ALA A CA 1
ATOM 1665 C C . ALA A 1 231 ? 17.716 -2.231 -3.549 1.00 81.00 231 ALA A C 1
ATOM 1667 O O . ALA A 1 231 ? 16.610 -1.728 -3.734 1.00 81.00 231 ALA A O 1
ATOM 1668 N N . ALA A 1 232 ? 17.887 -3.219 -2.671 1.00 81.12 232 ALA A N 1
ATOM 1669 C CA . ALA A 1 232 ? 16.808 -3.649 -1.791 1.00 81.12 232 ALA A CA 1
ATOM 1670 C C . ALA A 1 232 ? 17.203 -3.671 -0.328 1.00 81.12 232 ALA A C 1
ATOM 1672 O O . ALA A 1 232 ? 18.322 -4.039 0.030 1.00 81.12 232 ALA A O 1
ATOM 1673 N N . CYS A 1 233 ? 16.238 -3.310 0.513 1.00 77.62 233 CYS A N 1
ATOM 1674 C CA . CYS A 1 233 ? 16.334 -3.447 1.949 1.00 77.62 233 CYS A CA 1
ATOM 1675 C C . CYS A 1 233 ? 15.127 -4.209 2.505 1.00 77.62 233 CYS A C 1
ATOM 1677 O O . CYS A 1 233 ? 13.976 -3.957 2.151 1.00 77.62 233 CYS A O 1
ATOM 1679 N N . ALA A 1 234 ? 15.397 -5.163 3.387 1.00 78.62 234 ALA A N 1
ATOM 1680 C CA . ALA A 1 234 ? 14.382 -5.853 4.163 1.00 78.62 234 ALA A CA 1
ATOM 1681 C C . ALA A 1 234 ? 14.862 -5.907 5.608 1.00 78.62 234 ALA A C 1
ATOM 1683 O O . ALA A 1 234 ? 16.005 -6.301 5.848 1.00 78.62 234 ALA A O 1
ATOM 1684 N N . GLY A 1 235 ? 14.037 -5.506 6.571 1.00 78.19 235 GLY A N 1
ATOM 1685 C CA . GLY A 1 235 ? 14.513 -5.511 7.947 1.00 78.19 235 GLY A CA 1
ATOM 1686 C C . GLY A 1 235 ? 13.505 -5.109 9.001 1.00 78.19 235 GLY A C 1
ATOM 1687 O O . GLY A 1 235 ? 12.465 -4.510 8.735 1.00 78.19 235 GLY A O 1
ATOM 1688 N N . VAL A 1 236 ? 13.866 -5.456 10.226 1.00 77.69 236 VAL A N 1
ATOM 1689 C CA . VAL A 1 236 ? 13.223 -4.997 11.446 1.00 77.69 236 VAL A CA 1
ATOM 1690 C C . VAL A 1 236 ? 14.278 -4.223 12.223 1.00 77.69 236 VAL A C 1
ATOM 1692 O O . VAL A 1 236 ? 15.395 -4.716 12.373 1.00 77.69 236 VAL A O 1
ATOM 1695 N N . ASN A 1 237 ? 13.946 -3.012 12.657 1.00 79.75 237 ASN A N 1
ATOM 1696 C CA . ASN A 1 237 ? 14.805 -2.188 13.493 1.00 79.75 237 ASN A CA 1
ATOM 1697 C C . ASN A 1 237 ? 14.028 -1.723 14.730 1.00 79.75 237 ASN A C 1
ATOM 1699 O O . ASN A 1 237 ? 12.897 -1.254 14.594 1.00 79.75 237 ASN A O 1
ATOM 1703 N N . SER A 1 238 ? 14.656 -1.839 15.891 1.00 63.28 238 SER A N 1
ATOM 1704 C CA . SER A 1 238 ? 14.141 -1.402 17.189 1.00 63.28 238 SER A CA 1
ATOM 1705 C C . SER A 1 238 ? 15.166 -0.431 17.763 1.00 63.28 238 SER A C 1
ATOM 1707 O O . SER A 1 238 ? 16.356 -0.758 17.721 1.00 63.28 238 SER A O 1
ATOM 1709 N N . ASP A 1 239 ? 14.736 0.772 18.160 1.00 56.31 239 ASP A N 1
ATOM 1710 C CA . ASP A 1 239 ? 15.646 1.785 18.716 1.00 56.31 239 ASP A CA 1
ATOM 1711 C C . ASP A 1 239 ? 15.895 1.539 20.221 1.00 56.31 239 ASP A C 1
ATOM 1713 O O . ASP A 1 239 ? 15.063 0.886 20.891 1.00 56.31 239 ASP A O 1
#

Secondary structure (DSSP, 8-state):
------------S-------------SSHHHHHHHHHHHHHHTTTSSTTTSTTT-TT--EEEE--EEEE--SSEEEEEEEEE-SSEEEEEEEEEE--SSEEEEEEEEE-SSEEEEEEEEEE--SSEEEEEEEEE-SSEEEEEEEEEE--SSEEEEEEEEE--SEEEEEEEEEE--SSEEEEEEEEE--SEEEEEEEEEE--SSEEEEEEEE---SEEEE--EEEE-SSSEEEEEEEE--